Protein AF-A0A1Q9MZ50-F1 (afdb_monomer)

Foldseek 3Di:
DDPPPPDPVVLVVLVVVLVVLQVVLVCCCPPVVNLVSSLVSLVVSLVSLLVSLLVLLLVQLVVCLVVLHLFGDPVSVVVSVVSLVSSLVSVVSNLVSQCSPPVSCVWQQPDWDQDPNDTDGQLNVLLVVLSVVLSVCLSVVLRVLSNVVSVVLVVVVVVLPQPLVSVVVSVVSSVVSSVVSVVSSVVSVVSSLVSNCVSTVCVVVVVVSCVVVVVVVCVVVVVVVVVVVVVVVCVVDDPPAFDWFFWDQDPPPRDIAGQSFQARQEQLHGDHHGGTDGDFDAAPPPRDTDHPPGQADRHPSHGRDNPDDDPPDPPPDD

Radius of gyration: 28.98 Å; Cα contacts (8 Å, |Δi|>4): 359; chains: 1; bounding box: 66×74×83 Å

Secondary structure (DSSP, 8-state):
---TT--HHHHHHHHHHHHHHHHHHHHHHHTT--HHHHHHHHHHHHHHHHHHHHHHHHHHHHHHHHTT-SS--HHHHHHHHHHHHHHHHHHHHHHHHHHTSHHHHHHHSS-EEEETTEEEEHHHHHHHHHHHHHHHHHHHHHHHHHHHHHHHHHHHHHTT--HHHHHHHHHHHHHHHHHHHHHHHHHHHHHHHHHHHHHS-GGGGHHHHHHHHHHHHHHHHHHHHHHHHHHHHHTT---TT-----EEEPTTT--EEETTSSB-TTT--B----------EEPTTT--EE-TT-SB-TTT--B---------------

pLDDT: mean 79.06, std 16.18, range [32.72, 95.94]

Solvent-accessible surface area (backbone atoms only — not comparable to full-atom values): 17510 Å² total; per-residue (Å²): 133,87,76,86,68,84,41,72,62,58,60,50,51,52,50,53,52,33,55,48,27,49,51,53,15,51,46,28,39,74,74,66,67,35,48,69,61,14,35,53,29,27,53,51,25,30,54,50,37,52,51,47,42,50,51,53,48,42,51,42,51,52,58,21,55,75,68,68,37,59,57,74,55,69,67,51,55,52,52,50,51,52,42,52,50,51,36,51,51,31,51,52,50,34,56,58,46,35,57,75,36,70,73,42,33,69,51,50,50,71,51,62,46,76,54,96,88,42,79,41,44,47,36,57,57,54,49,49,51,54,48,55,54,50,54,50,52,50,54,50,51,54,52,50,53,52,27,53,53,28,44,54,51,54,54,47,58,74,69,69,55,51,64,44,59,54,52,52,54,46,54,52,51,50,50,52,51,46,54,51,51,54,51,52,54,51,51,49,54,51,49,53,53,51,48,50,47,70,56,22,72,44,70,86,45,43,79,66,54,44,68,67,48,47,63,56,52,49,54,52,50,51,51,52,52,54,51,54,54,53,50,65,61,53,69,77,66,73,81,76,80,66,58,51,32,24,31,19,67,34,91,87,78,64,48,78,28,45,33,65,17,55,13,24,24,82,78,36,48,76,47,84,46,52,58,69,48,63,66,62,43,64,32,92,88,77,67,47,75,33,43,76,88,34,49,16,28,24,81,79,37,48,74,39,79,88,84,70,82,78,81,83,78,80,86,81,78,135

Mean predicted aligned error: 13.1 Å

Structure (mmCIF, N/CA/C/O backbone):
data_AF-A0A1Q9MZ50-F1
#
_entry.id   AF-A0A1Q9MZ50-F1
#
loop_
_atom_site.group_PDB
_atom_site.id
_atom_site.type_symbol
_atom_site.label_atom_id
_atom_site.label_alt_id
_atom_site.label_comp_id
_atom_site.label_asym_id
_atom_site.label_entity_id
_atom_site.label_seq_id
_atom_site.pdbx_PDB_ins_code
_atom_site.Cartn_x
_atom_site.Cartn_y
_atom_site.Cartn_z
_atom_site.occupancy
_atom_site.B_iso_or_equiv
_atom_site.auth_seq_id
_atom_site.auth_comp_id
_atom_site.auth_asym_id
_atom_site.auth_atom_id
_atom_site.pdbx_PDB_model_num
ATOM 1 N N . MET A 1 1 ? -13.191 16.291 13.246 1.00 37.12 1 MET A N 1
ATOM 2 C CA . MET A 1 1 ? -12.458 16.182 11.963 1.00 37.12 1 MET A CA 1
ATOM 3 C C . MET A 1 1 ? -13.108 15.095 11.123 1.00 37.12 1 MET A C 1
ATOM 5 O O . MET A 1 1 ? -13.102 13.940 11.524 1.00 37.12 1 MET A O 1
ATOM 9 N N . GLY A 1 2 ? -13.765 15.475 10.026 1.00 40.56 2 GLY A N 1
ATOM 10 C CA . GLY A 1 2 ? -14.565 14.569 9.203 1.00 40.56 2 GLY A CA 1
ATOM 11 C C . GLY A 1 2 ? -13.715 13.707 8.273 1.00 40.56 2 GLY A C 1
ATOM 12 O O . GLY A 1 2 ? -13.526 14.062 7.118 1.00 40.56 2 GLY A O 1
ATOM 13 N N . TYR A 1 3 ? -13.267 12.543 8.743 1.00 49.22 3 TYR A N 1
ATOM 14 C CA . TYR A 1 3 ? -12.714 11.491 7.873 1.00 49.22 3 TYR A CA 1
ATOM 15 C C . TYR A 1 3 ? -13.809 10.695 7.121 1.00 49.22 3 TYR A C 1
ATOM 17 O O . TYR A 1 3 ? -13.513 9.771 6.370 1.00 49.22 3 TYR A O 1
ATOM 25 N N . GLY A 1 4 ? -15.088 11.063 7.285 1.00 44.00 4 GLY A N 1
ATOM 26 C CA . GLY A 1 4 ? -16.251 10.273 6.857 1.00 44.00 4 GLY A CA 1
ATOM 27 C C . GLY A 1 4 ? -16.627 10.322 5.371 1.00 44.00 4 GLY A C 1
ATOM 28 O O . GLY A 1 4 ? -17.566 9.640 4.974 1.00 44.00 4 GLY A O 1
ATOM 29 N N . LYS A 1 5 ? -15.932 11.101 4.536 1.00 51.41 5 LYS A N 1
ATOM 30 C CA . LYS A 1 5 ? -16.184 11.155 3.085 1.00 51.41 5 LYS A CA 1
ATOM 31 C C . LYS A 1 5 ? -14.890 11.152 2.277 1.00 51.41 5 LYS A C 1
ATOM 33 O O . LYS A 1 5 ? -14.777 11.876 1.291 1.00 51.41 5 LYS A O 1
ATOM 38 N N . PHE A 1 6 ? -13.919 10.310 2.639 1.00 54.56 6 PHE A N 1
ATOM 39 C CA . PHE A 1 6 ? -12.997 9.832 1.605 1.00 54.56 6 PHE A CA 1
ATOM 40 C C . PHE A 1 6 ? -13.811 8.910 0.691 1.00 54.56 6 PHE A C 1
ATOM 42 O O . PHE A 1 6 ? -13.962 7.714 0.925 1.00 54.56 6 PHE A O 1
ATOM 49 N N . SER A 1 7 ? -14.524 9.564 -0.222 1.00 64.50 7 SER A N 1
ATOM 50 C CA . SER A 1 7 ? -15.633 9.016 -0.978 1.00 64.50 7 SER A CA 1
ATOM 51 C C . SER A 1 7 ? -15.103 7.980 -1.955 1.00 64.50 7 SER A C 1
ATOM 53 O O . SER A 1 7 ? -14.019 8.133 -2.515 1.00 64.50 7 SER A O 1
ATOM 55 N N . PHE A 1 8 ? -15.903 6.950 -2.204 1.00 74.69 8 PHE A N 1
ATOM 56 C CA . PHE A 1 8 ? -15.770 6.057 -3.351 1.00 74.69 8 PHE A CA 1
ATOM 57 C C . PHE A 1 8 ? -15.384 6.812 -4.645 1.00 74.69 8 PHE A C 1
ATOM 59 O O . PHE A 1 8 ? -14.606 6.301 -5.444 1.00 74.69 8 PHE A O 1
ATOM 66 N N . SER A 1 9 ? -15.816 8.072 -4.791 1.00 78.81 9 SER A N 1
ATOM 67 C CA . SER A 1 9 ? -15.412 8.970 -5.879 1.00 78.81 9 SER A CA 1
ATOM 68 C C . SER A 1 9 ? -13.902 9.204 -5.998 1.00 78.81 9 SER A C 1
ATOM 70 O O . SER A 1 9 ? -13.416 9.299 -7.115 1.00 78.81 9 SER A O 1
ATOM 72 N N . ALA A 1 10 ? -13.144 9.275 -4.899 1.00 77.69 10 ALA A N 1
ATOM 73 C CA . ALA A 1 10 ? -11.691 9.442 -4.951 1.00 77.69 10 ALA A CA 1
ATOM 74 C C . ALA A 1 10 ? -11.010 8.195 -5.536 1.00 77.69 10 ALA A C 1
ATOM 76 O O . ALA A 1 10 ? -10.160 8.324 -6.410 1.00 77.69 10 ALA A O 1
ATOM 77 N N . LEU A 1 11 ? -11.440 6.995 -5.124 1.00 81.12 11 LEU A N 1
ATOM 78 C CA . LEU A 1 11 ? -10.948 5.733 -5.694 1.00 81.12 11 LEU A CA 1
ATOM 79 C C . LEU A 1 11 ? -11.285 5.624 -7.185 1.00 81.12 11 LEU A C 1
ATOM 81 O O . LEU A 1 11 ? -10.419 5.273 -7.983 1.00 81.12 11 LEU A O 1
ATOM 85 N N . VAL A 1 12 ? -12.521 5.963 -7.564 1.00 83.38 12 VAL A N 1
ATOM 86 C CA . VAL A 1 12 ? -12.962 5.962 -8.967 1.00 83.38 12 VAL A CA 1
ATOM 87 C C . VAL A 1 12 ? -12.165 6.970 -9.795 1.00 83.38 12 VAL A C 1
ATOM 89 O O . VAL A 1 12 ? -11.689 6.625 -10.871 1.00 83.38 12 VAL A O 1
ATOM 92 N N . LEU A 1 13 ? -11.949 8.185 -9.285 1.00 83.69 13 LEU A N 1
ATOM 93 C CA . LEU A 1 13 ? -11.169 9.211 -9.976 1.00 83.69 13 LEU A CA 1
ATOM 94 C C . LEU A 1 13 ? -9.721 8.760 -10.203 1.00 83.69 13 LEU A C 1
ATOM 96 O O . LEU A 1 13 ? -9.187 8.945 -11.292 1.00 83.69 13 LEU A O 1
ATOM 100 N N . THR A 1 14 ? -9.091 8.135 -9.205 1.00 80.69 14 THR A N 1
ATOM 101 C CA . THR A 1 14 ? -7.729 7.607 -9.355 1.00 80.69 14 THR A CA 1
ATOM 102 C C . THR A 1 14 ? -7.671 6.429 -10.331 1.00 80.69 14 THR A C 1
ATOM 104 O O . THR A 1 14 ? -6.716 6.334 -11.096 1.00 80.69 14 THR A O 1
ATOM 107 N N . LEU A 1 15 ? -8.690 5.562 -10.364 1.00 84.88 15 LEU A N 1
ATOM 108 C CA . LEU A 1 15 ? -8.797 4.505 -11.377 1.00 84.88 15 LEU A CA 1
ATOM 109 C C . LEU A 1 15 ? -8.910 5.089 -12.789 1.00 84.88 15 LEU A C 1
ATOM 111 O O . LEU A 1 15 ? -8.171 4.670 -13.674 1.00 84.88 15 LEU A O 1
ATOM 115 N N . ILE A 1 16 ? -9.781 6.082 -12.993 1.00 87.75 16 ILE A N 1
ATOM 116 C CA . ILE A 1 16 ? -9.940 6.766 -14.286 1.00 87.75 16 ILE A CA 1
ATOM 117 C C . ILE A 1 16 ? -8.620 7.412 -14.714 1.00 87.75 16 ILE A C 1
ATOM 119 O O . ILE A 1 16 ? -8.191 7.228 -15.850 1.00 87.75 16 ILE A O 1
ATOM 123 N N . ALA A 1 17 ? -7.946 8.118 -13.801 1.00 83.56 17 ALA A N 1
ATOM 124 C CA . ALA A 1 17 ? -6.644 8.717 -14.076 1.00 83.56 17 ALA A CA 1
ATOM 125 C C . ALA A 1 17 ? -5.609 7.660 -14.495 1.00 83.56 17 ALA A C 1
ATOM 127 O O . ALA A 1 17 ? -4.860 7.878 -15.442 1.00 83.56 17 ALA A O 1
ATOM 128 N N . ASN A 1 18 ? -5.603 6.496 -13.839 1.00 86.00 18 ASN A N 1
ATOM 129 C CA . ASN A 1 18 ? -4.701 5.397 -14.169 1.00 86.00 18 ASN A CA 1
ATOM 130 C C . ASN A 1 18 ? -4.940 4.844 -15.584 1.00 86.00 18 ASN A C 1
ATOM 132 O O . ASN A 1 18 ? -4.006 4.764 -16.381 1.00 86.00 18 ASN A O 1
ATOM 136 N N . PHE A 1 19 ? -6.194 4.542 -15.931 1.00 89.81 19 PHE A N 1
ATOM 137 C CA . PHE A 1 19 ? -6.541 4.128 -17.295 1.00 89.81 19 PHE A CA 1
ATOM 138 C C . PHE A 1 19 ? -6.200 5.212 -18.326 1.00 89.81 19 PHE A C 1
ATOM 140 O O . PHE A 1 19 ? -5.740 4.886 -19.418 1.00 89.81 19 PHE A O 1
ATOM 147 N N . GLY A 1 20 ? -6.344 6.489 -17.958 1.00 89.50 20 GLY A N 1
ATOM 148 C CA . GLY A 1 20 ? -5.893 7.624 -18.759 1.00 89.50 20 GLY A CA 1
ATOM 149 C C . GLY A 1 20 ? -4.389 7.590 -19.047 1.00 89.50 20 GLY A C 1
ATOM 150 O O . GLY A 1 20 ? -3.998 7.702 -20.204 1.00 89.50 20 GLY A O 1
ATOM 151 N N . PHE A 1 21 ? -3.542 7.366 -18.036 1.00 90.62 21 PHE A N 1
ATOM 152 C CA . PHE A 1 21 ? -2.087 7.257 -18.227 1.00 90.62 21 PHE A CA 1
ATOM 153 C C . PHE A 1 21 ? -1.685 6.069 -19.106 1.00 90.62 21 PHE A C 1
ATOM 155 O O . PHE A 1 21 ? -0.803 6.211 -19.952 1.00 90.62 21 PHE A O 1
ATOM 162 N N . ILE A 1 22 ? -2.345 4.918 -18.947 1.00 91.56 22 ILE A N 1
ATOM 163 C CA . ILE A 1 22 ? -2.113 3.747 -19.805 1.00 91.56 22 ILE A CA 1
ATOM 164 C C . ILE A 1 22 ? -2.507 4.068 -21.253 1.00 91.56 22 ILE A C 1
ATOM 166 O O . ILE A 1 22 ? -1.732 3.807 -22.168 1.00 91.56 22 ILE A O 1
ATOM 170 N N . GLY A 1 23 ? -3.669 4.695 -21.465 1.00 92.38 23 GLY A N 1
ATOM 171 C CA . GLY A 1 23 ? -4.113 5.129 -22.792 1.00 92.38 23 GLY A CA 1
ATOM 172 C C . GLY A 1 23 ? -3.144 6.120 -23.441 1.00 92.38 23 GLY A C 1
ATOM 173 O O . GLY A 1 23 ? -2.748 5.925 -24.585 1.00 92.38 23 GLY A O 1
ATOM 174 N N . ILE A 1 24 ? -2.692 7.134 -22.696 1.00 92.75 24 ILE A N 1
ATOM 175 C CA . ILE A 1 24 ? -1.686 8.106 -23.154 1.00 92.75 24 ILE A CA 1
ATOM 176 C C . ILE A 1 24 ? -0.383 7.400 -23.551 1.00 92.75 24 ILE A C 1
ATOM 178 O O . ILE 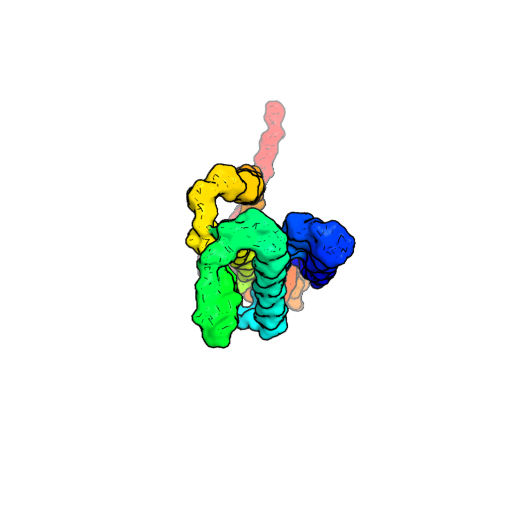A 1 24 ? 0.189 7.718 -24.593 1.00 92.75 24 ILE A O 1
ATOM 182 N N . SER A 1 25 ? 0.071 6.425 -22.758 1.00 94.44 25 SER A N 1
ATOM 183 C CA . SER A 1 25 ? 1.270 5.644 -23.075 1.00 94.44 25 SER A CA 1
ATOM 184 C C . SER A 1 25 ? 1.134 4.885 -24.397 1.00 94.44 25 SER A C 1
ATOM 186 O O . SER A 1 25 ? 2.004 4.998 -25.262 1.00 94.44 25 SER A O 1
ATOM 188 N N . LEU A 1 26 ? 0.021 4.169 -24.590 1.00 94.50 26 LEU A N 1
ATOM 189 C CA . LEU A 1 26 ? -0.242 3.430 -25.826 1.00 94.50 26 LEU A CA 1
ATOM 190 C C . LEU A 1 26 ? -0.302 4.371 -27.036 1.00 94.50 26 LEU A C 1
ATOM 192 O O . LEU A 1 26 ? 0.264 4.058 -28.082 1.00 94.50 26 LEU A O 1
ATOM 196 N N . THR A 1 27 ? -0.912 5.549 -26.886 1.00 94.69 27 THR A N 1
ATOM 197 C CA . THR A 1 27 ? -0.944 6.569 -27.941 1.00 94.69 27 THR A CA 1
ATOM 198 C C . THR A 1 27 ? 0.463 7.060 -28.292 1.00 94.69 27 THR A C 1
ATOM 200 O O . THR A 1 27 ? 0.811 7.090 -29.472 1.00 94.69 27 THR A O 1
ATOM 203 N N . PHE A 1 28 ? 1.310 7.389 -27.307 1.00 94.69 28 PHE A N 1
ATOM 204 C CA . PHE A 1 28 ? 2.705 7.782 -27.566 1.00 94.69 28 PHE A CA 1
ATOM 205 C C . PHE A 1 28 ? 3.507 6.696 -28.279 1.00 94.69 28 PHE A C 1
ATOM 207 O O . PHE A 1 28 ? 4.279 7.004 -29.188 1.00 94.69 28 PHE A O 1
ATOM 214 N N . PHE A 1 29 ? 3.296 5.437 -27.902 1.00 95.06 29 PHE A N 1
ATOM 215 C CA . PHE A 1 29 ? 4.013 4.316 -28.489 1.00 95.06 29 PHE A CA 1
ATOM 216 C C . PHE A 1 29 ? 3.582 4.043 -29.936 1.00 95.06 29 PHE A C 1
ATOM 218 O O . PHE A 1 29 ? 4.420 4.036 -30.832 1.00 95.06 29 PHE A O 1
ATOM 225 N N . PHE A 1 30 ? 2.281 3.863 -30.185 1.00 95.81 30 PHE A N 1
ATOM 226 C CA . PHE A 1 30 ? 1.785 3.440 -31.499 1.00 95.81 30 PHE A CA 1
ATOM 227 C C . PHE A 1 30 ? 1.588 4.587 -32.492 1.00 95.81 30 PHE A C 1
ATOM 229 O O . PHE A 1 30 ? 1.752 4.378 -33.690 1.00 95.81 30 PHE A O 1
ATOM 236 N N . THR A 1 31 ? 1.221 5.783 -32.022 1.00 95.94 31 THR A N 1
ATOM 237 C CA . THR A 1 31 ? 0.900 6.912 -32.917 1.00 95.94 31 THR A CA 1
ATOM 238 C C . THR A 1 31 ? 2.121 7.776 -33.192 1.00 95.94 31 THR A C 1
ATOM 240 O O . THR A 1 31 ? 2.358 8.164 -34.331 1.00 95.94 31 THR A O 1
ATOM 243 N N . TYR A 1 32 ? 2.898 8.083 -32.152 1.00 94.75 32 TYR A N 1
ATOM 244 C CA . TYR A 1 32 ? 4.009 9.032 -32.251 1.00 94.75 32 TYR A CA 1
ATOM 245 C C . TYR A 1 32 ? 5.382 8.358 -32.345 1.00 94.75 32 TYR A C 1
ATOM 247 O O . TYR A 1 32 ? 6.359 9.042 -32.630 1.00 94.75 32 TYR A O 1
ATOM 255 N N . ALA A 1 33 ? 5.464 7.038 -32.128 1.00 95.31 33 ALA A N 1
ATOM 256 C CA . ALA A 1 33 ? 6.718 6.283 -32.083 1.00 95.31 33 ALA A CA 1
ATOM 257 C C . ALA A 1 33 ? 7.748 6.890 -31.107 1.00 95.31 33 ALA A C 1
ATOM 259 O O . ALA A 1 33 ? 8.945 6.911 -31.385 1.00 95.31 33 ALA A O 1
ATOM 260 N N . TRP A 1 34 ? 7.273 7.406 -29.966 1.00 95.94 34 TRP A N 1
ATOM 261 C CA . TRP A 1 34 ? 8.096 8.018 -28.914 1.00 95.94 34 TRP A CA 1
ATOM 262 C C . TRP A 1 34 ? 8.135 7.109 -27.679 1.00 95.94 34 TRP A C 1
ATOM 264 O O . TRP A 1 34 ? 7.377 7.321 -26.720 1.00 95.94 34 TRP A O 1
ATOM 274 N N . PRO A 1 35 ? 8.977 6.062 -27.684 1.00 94.50 35 PRO A N 1
ATOM 275 C CA . PRO A 1 35 ? 8.980 5.059 -26.627 1.00 94.50 35 PRO A CA 1
ATOM 276 C C . PRO A 1 35 ? 9.411 5.625 -25.267 1.00 94.50 35 PRO A C 1
ATOM 278 O O . PRO A 1 35 ? 8.926 5.163 -24.235 1.00 94.50 35 PRO A O 1
ATOM 281 N N . GLU A 1 36 ? 10.240 6.671 -25.230 1.00 91.88 36 GLU A N 1
ATOM 282 C CA . GLU A 1 36 ? 10.656 7.339 -23.994 1.00 91.88 36 GLU A CA 1
ATOM 283 C C . GLU A 1 36 ? 9.470 8.010 -23.287 1.00 91.88 36 GLU A C 1
ATOM 285 O O . GLU A 1 36 ? 9.295 7.861 -22.075 1.00 91.88 36 GLU A O 1
ATOM 290 N N . ALA A 1 37 ? 8.623 8.714 -24.046 1.00 91.88 37 ALA A N 1
ATOM 291 C CA . ALA A 1 37 ? 7.422 9.360 -23.520 1.00 91.88 37 ALA A CA 1
ATOM 292 C C . ALA A 1 37 ? 6.386 8.322 -23.065 1.00 91.88 37 ALA A C 1
ATOM 294 O O . ALA A 1 37 ? 5.787 8.461 -21.994 1.00 91.88 37 ALA A O 1
ATOM 295 N N . ALA A 1 38 ? 6.219 7.248 -23.842 1.00 94.44 38 ALA A N 1
ATOM 296 C CA . ALA A 1 38 ? 5.331 6.147 -23.495 1.00 94.44 38 ALA A CA 1
ATOM 297 C C . ALA A 1 38 ? 5.761 5.446 -22.194 1.00 94.44 38 ALA A C 1
ATOM 299 O O . ALA A 1 38 ? 4.923 5.185 -21.325 1.00 94.44 38 ALA A O 1
ATOM 300 N N . MET A 1 39 ? 7.064 5.201 -22.021 1.00 92.75 39 MET A N 1
ATOM 301 C CA . MET A 1 39 ? 7.627 4.629 -20.798 1.00 92.75 39 MET A CA 1
ATOM 302 C C . MET A 1 39 ? 7.421 5.560 -19.595 1.00 92.75 39 MET A C 1
ATOM 304 O O . MET A 1 39 ? 6.995 5.101 -18.536 1.00 92.75 39 MET A O 1
ATOM 308 N N . LEU A 1 40 ? 7.653 6.869 -19.749 1.00 90.12 40 LEU A N 1
ATOM 309 C CA . LEU A 1 40 ? 7.438 7.849 -18.678 1.00 90.12 40 LEU A CA 1
ATOM 310 C C . LEU A 1 40 ? 5.966 7.907 -18.231 1.00 90.12 40 LEU A C 1
ATOM 312 O O . LEU A 1 40 ? 5.686 7.956 -17.031 1.00 90.12 40 LEU A O 1
ATOM 316 N N . ALA A 1 41 ? 5.020 7.821 -19.172 1.00 91.94 41 ALA A N 1
ATOM 317 C CA . ALA A 1 41 ? 3.594 7.724 -18.863 1.00 91.94 41 ALA A CA 1
ATOM 318 C C . ALA A 1 41 ? 3.245 6.439 -18.083 1.00 91.94 41 ALA A C 1
ATOM 320 O O . ALA A 1 41 ? 2.463 6.502 -17.129 1.00 91.94 41 ALA A O 1
ATOM 321 N N . LEU A 1 42 ? 3.861 5.293 -18.408 1.00 93.06 42 LEU A N 1
ATOM 322 C CA . LEU A 1 42 ? 3.676 4.056 -17.633 1.00 93.06 42 LEU A CA 1
ATOM 323 C C . LEU A 1 42 ? 4.293 4.124 -16.240 1.00 93.06 42 LEU A C 1
ATOM 325 O O . LEU A 1 42 ? 3.697 3.607 -15.300 1.00 93.06 42 LEU A O 1
ATOM 329 N N . VAL A 1 43 ? 5.443 4.779 -16.072 1.00 90.88 43 VAL A N 1
ATOM 330 C CA . VAL A 1 43 ? 6.013 5.027 -14.737 1.00 90.88 43 VAL A CA 1
ATOM 331 C C . VAL A 1 43 ? 5.046 5.874 -13.900 1.00 90.88 43 VAL A C 1
ATOM 333 O O . VAL A 1 43 ? 4.805 5.565 -12.732 1.00 90.88 43 VAL A O 1
ATOM 336 N N . GLY A 1 44 ? 4.423 6.891 -14.505 1.00 88.56 44 GLY A N 1
ATOM 337 C CA . GLY A 1 44 ? 3.351 7.669 -13.877 1.00 88.56 44 GLY A CA 1
ATOM 338 C C . GLY A 1 44 ? 2.148 6.809 -13.471 1.00 88.56 44 GLY A C 1
ATOM 339 O O . GLY A 1 44 ? 1.708 6.872 -12.321 1.00 88.56 44 GLY A O 1
ATOM 340 N N . SER A 1 45 ? 1.662 5.954 -14.378 1.00 92.88 45 SER A N 1
ATOM 341 C CA . SER A 1 45 ? 0.597 4.975 -14.103 1.00 92.88 45 SER A CA 1
ATOM 342 C C . SER A 1 45 ? 0.969 4.031 -12.954 1.00 92.88 45 SER A C 1
ATOM 344 O O . SER A 1 45 ? 0.185 3.864 -12.017 1.00 92.88 45 SER A O 1
ATOM 346 N N . PHE A 1 46 ? 2.180 3.472 -12.958 1.00 93.19 46 PHE A N 1
ATOM 347 C CA . PHE A 1 46 ? 2.688 2.601 -11.900 1.00 93.19 46 PHE A CA 1
ATOM 348 C C . PHE A 1 46 ? 2.628 3.295 -10.532 1.00 93.19 46 PHE A C 1
ATOM 350 O O . PHE A 1 46 ? 2.014 2.771 -9.600 1.00 93.19 46 PHE A O 1
ATOM 357 N N . LEU A 1 47 ? 3.182 4.507 -10.417 1.00 89.25 47 LEU A N 1
ATOM 358 C CA . LEU A 1 47 ? 3.181 5.272 -9.166 1.00 89.25 47 LEU A CA 1
ATOM 359 C C . LEU A 1 47 ? 1.761 5.628 -8.703 1.00 89.25 47 LEU A C 1
ATOM 361 O O . LEU A 1 47 ? 1.442 5.480 -7.519 1.00 89.25 47 LEU A O 1
ATOM 365 N N . ALA A 1 48 ? 0.890 6.044 -9.626 1.00 88.00 48 ALA A N 1
ATOM 366 C CA . ALA A 1 48 ? -0.512 6.333 -9.331 1.00 88.00 48 ALA A CA 1
ATOM 367 C C . ALA A 1 48 ? -1.255 5.087 -8.820 1.00 88.00 48 ALA A C 1
ATOM 369 O O . ALA A 1 48 ? -2.048 5.174 -7.881 1.00 88.00 48 ALA A O 1
ATOM 370 N N . THR A 1 49 ? -0.959 3.916 -9.385 1.00 91.69 49 THR A N 1
ATOM 371 C CA . THR A 1 49 ? -1.557 2.639 -8.975 1.00 91.69 49 THR A CA 1
ATOM 372 C C . THR A 1 49 ? -1.076 2.201 -7.591 1.00 91.69 49 THR A C 1
ATOM 374 O O . THR A 1 49 ? -1.876 1.748 -6.772 1.00 91.69 49 THR A O 1
ATOM 377 N N . VAL A 1 50 ? 0.213 2.376 -7.282 1.00 91.12 50 VAL A N 1
ATOM 378 C CA . VAL A 1 50 ? 0.744 2.114 -5.933 1.00 91.12 50 VAL A CA 1
ATOM 379 C C . VAL A 1 50 ? 0.077 3.034 -4.909 1.00 91.12 50 VAL A C 1
ATOM 381 O O . VAL A 1 50 ? -0.351 2.583 -3.845 1.00 91.12 50 VAL A O 1
ATOM 384 N N . PHE A 1 51 ? -0.082 4.318 -5.235 1.00 88.12 51 PHE A N 1
ATOM 385 C CA . PHE A 1 51 ? -0.794 5.257 -4.373 1.00 88.12 51 PHE A CA 1
ATOM 386 C C . PHE A 1 51 ? -2.264 4.857 -4.173 1.00 88.12 51 PHE A C 1
ATOM 388 O O . PHE A 1 51 ? -2.763 4.857 -3.044 1.00 88.12 51 PHE A O 1
ATOM 395 N N . LEU A 1 52 ? -2.940 4.435 -5.244 1.00 90.88 52 LEU A N 1
ATOM 396 C CA . LEU A 1 52 ? -4.300 3.905 -5.192 1.00 90.88 52 LEU A CA 1
ATOM 397 C C . LEU A 1 52 ? -4.408 2.684 -4.271 1.00 90.88 52 LEU A C 1
ATOM 399 O O . LEU A 1 52 ? -5.345 2.598 -3.478 1.00 90.88 52 LEU A O 1
ATOM 403 N N . TRP A 1 53 ? -3.440 1.770 -4.325 1.00 93.81 53 TRP A N 1
ATOM 404 C CA . TRP A 1 53 ? -3.387 0.603 -3.445 1.00 93.81 53 TRP A CA 1
ATOM 405 C C . TRP A 1 53 ? -3.286 0.997 -1.962 1.00 93.81 53 TRP A C 1
ATOM 407 O O . TRP A 1 53 ? -4.000 0.440 -1.121 1.00 93.81 53 TRP A O 1
ATOM 417 N N . ILE A 1 54 ? -2.469 2.007 -1.633 1.00 91.38 54 ILE A N 1
ATOM 418 C CA . ILE A 1 54 ? -2.360 2.550 -0.266 1.00 91.38 54 ILE A CA 1
ATOM 419 C C . ILE A 1 54 ? -3.705 3.138 0.186 1.00 91.38 54 ILE A C 1
ATOM 421 O O . ILE A 1 54 ? -4.168 2.855 1.296 1.00 91.38 54 ILE A O 1
ATOM 425 N N . LEU A 1 55 ? -4.360 3.933 -0.666 1.00 89.62 55 LEU A N 1
ATOM 426 C CA . LEU A 1 55 ? -5.660 4.537 -0.358 1.00 89.62 55 LEU A CA 1
ATOM 427 C C . LEU A 1 55 ? -6.761 3.487 -0.163 1.00 89.62 55 LEU A C 1
ATOM 429 O O . LEU A 1 55 ? -7.509 3.560 0.814 1.00 89.62 55 LEU A O 1
ATOM 433 N N . ALA A 1 56 ? -6.842 2.499 -1.055 1.00 91.12 56 ALA A N 1
ATOM 434 C CA . ALA A 1 56 ? -7.813 1.412 -0.976 1.00 91.12 56 ALA A CA 1
ATOM 435 C C . ALA A 1 56 ? -7.624 0.585 0.304 1.00 91.12 56 ALA A C 1
ATOM 437 O O . ALA A 1 56 ? -8.592 0.308 1.019 1.00 91.12 56 ALA A O 1
ATOM 438 N N . THR A 1 57 ? -6.372 0.288 0.662 1.00 91.94 57 THR A N 1
ATOM 439 C CA . THR A 1 57 ? -6.031 -0.416 1.903 1.00 91.94 57 THR A CA 1
ATOM 440 C C . THR A 1 57 ? -6.433 0.388 3.137 1.00 91.94 57 THR A C 1
ATOM 442 O O . THR A 1 57 ? -7.108 -0.147 4.017 1.00 91.94 57 THR A O 1
ATOM 445 N N . ASN A 1 58 ? -6.112 1.684 3.185 1.00 90.56 58 ASN A N 1
ATOM 446 C CA . ASN A 1 58 ? -6.519 2.567 4.282 1.00 90.56 58 ASN A CA 1
ATOM 447 C C . ASN A 1 58 ? -8.043 2.627 4.436 1.00 90.56 58 ASN A C 1
ATOM 449 O O . ASN A 1 58 ? -8.564 2.494 5.544 1.00 90.56 58 ASN A O 1
ATOM 453 N N . HIS A 1 59 ? -8.771 2.763 3.328 1.00 90.38 59 HIS A N 1
ATOM 454 C CA . HIS A 1 59 ? -10.230 2.740 3.344 1.00 90.38 59 HIS A CA 1
ATOM 455 C C . HIS A 1 59 ? -10.774 1.396 3.869 1.00 90.38 59 HIS A C 1
ATOM 457 O O . HIS A 1 59 ? -11.688 1.373 4.699 1.00 90.38 59 HIS A O 1
ATOM 463 N N . GLY A 1 60 ? -10.175 0.272 3.461 1.00 90.25 60 GLY A N 1
ATOM 464 C CA . GLY A 1 60 ? -10.508 -1.061 3.968 1.00 90.25 60 GLY A CA 1
ATOM 465 C C . GLY A 1 60 ? -10.283 -1.209 5.478 1.00 90.25 60 GLY A C 1
ATOM 466 O O . GLY A 1 60 ? -11.149 -1.747 6.176 1.00 90.25 60 GLY A O 1
ATOM 467 N N . VAL A 1 61 ? -9.166 -0.688 5.999 1.00 91.56 61 VAL A N 1
ATOM 468 C CA . VAL A 1 61 ? -8.835 -0.658 7.438 1.00 91.56 61 VAL A CA 1
ATOM 469 C C . VAL A 1 61 ? -9.889 0.131 8.214 1.00 91.56 61 VAL A C 1
ATOM 471 O O . VAL A 1 61 ? -10.502 -0.407 9.141 1.00 91.56 61 VAL A O 1
ATOM 474 N N . ILE A 1 62 ? -10.150 1.376 7.798 1.00 89.62 62 ILE A N 1
ATOM 475 C CA . ILE A 1 62 ? -11.116 2.279 8.438 1.00 89.62 62 ILE A CA 1
ATOM 476 C C . ILE A 1 62 ? -12.489 1.613 8.492 1.00 89.62 62 ILE A C 1
ATOM 478 O O . ILE A 1 62 ? -13.090 1.525 9.564 1.00 89.62 62 ILE A O 1
ATOM 482 N N . GLN A 1 63 ? -12.980 1.096 7.362 1.00 89.50 63 GLN A N 1
ATOM 483 C CA . GLN A 1 63 ? -14.316 0.508 7.296 1.00 89.50 63 GLN A CA 1
ATOM 484 C C . GLN A 1 63 ? -14.431 -0.792 8.109 1.00 89.50 63 GLN A C 1
ATOM 486 O O . GLN A 1 63 ? -15.517 -1.133 8.581 1.00 89.50 63 GLN A O 1
ATOM 491 N N . THR A 1 64 ? -13.341 -1.547 8.257 1.00 89.69 64 THR A N 1
ATOM 492 C CA . THR A 1 64 ? -13.326 -2.782 9.054 1.00 89.69 64 THR A CA 1
ATOM 493 C C . THR A 1 64 ? -13.398 -2.463 10.545 1.00 89.69 64 THR A C 1
ATOM 495 O O . THR A 1 64 ? -14.264 -3.001 11.235 1.00 89.69 64 THR A O 1
ATOM 498 N N . LEU A 1 65 ? -12.572 -1.523 11.015 1.00 89.62 65 LEU A N 1
ATOM 499 C CA . LEU A 1 65 ? -12.510 -1.134 12.426 1.00 89.62 65 LEU A CA 1
ATOM 500 C C . LEU A 1 65 ? -13.749 -0.348 12.881 1.00 89.62 65 LEU A C 1
ATOM 502 O O . LEU A 1 65 ? -14.254 -0.591 13.974 1.00 89.62 65 LEU A O 1
ATOM 506 N N . HIS A 1 66 ? -14.308 0.528 12.039 1.00 86.81 66 HIS A N 1
ATOM 507 C CA . HIS A 1 66 ? -15.540 1.257 12.370 1.00 86.81 66 HIS A CA 1
ATOM 508 C C . HIS A 1 66 ? -16.752 0.338 12.526 1.00 86.81 66 HIS A C 1
ATOM 510 O O . HIS A 1 66 ? -17.561 0.540 13.430 1.00 86.81 66 HIS A O 1
ATOM 516 N N . LYS A 1 67 ? -16.862 -0.685 11.668 1.00 86.69 67 LYS A N 1
ATOM 517 C CA . LYS A 1 67 ? -17.947 -1.676 11.721 1.00 86.69 67 LYS A CA 1
ATOM 518 C C . LYS A 1 67 ? -17.730 -2.756 12.790 1.00 86.69 67 LYS A C 1
ATOM 520 O O . LYS A 1 67 ? -18.563 -3.647 12.889 1.00 86.69 67 LYS A O 1
ATOM 525 N N . GLY A 1 68 ? -16.619 -2.719 13.536 1.00 86.56 68 GLY A N 1
ATOM 526 C CA . GLY A 1 68 ? -16.301 -3.724 14.556 1.00 86.56 68 GLY A CA 1
ATOM 527 C C . GLY A 1 68 ? -16.183 -5.146 13.998 1.00 86.56 68 GLY A C 1
ATOM 528 O O . GLY A 1 68 ? -16.551 -6.100 14.674 1.00 86.56 68 GLY A O 1
ATOM 529 N N . ARG A 1 69 ? -15.739 -5.303 12.743 1.00 88.19 69 ARG A N 1
ATOM 530 C CA . ARG A 1 69 ? -15.605 -6.625 12.113 1.00 88.19 69 ARG A CA 1
ATOM 531 C C . ARG A 1 69 ? -14.255 -7.250 12.454 1.00 88.19 69 ARG A C 1
ATOM 533 O O . ARG A 1 69 ? -13.221 -6.620 12.266 1.00 88.19 69 ARG A O 1
ATOM 540 N N . ASP A 1 70 ? -14.268 -8.527 12.829 1.00 89.06 70 ASP A N 1
ATOM 541 C CA . ASP A 1 70 ? -13.065 -9.290 13.211 1.00 89.06 70 ASP A CA 1
ATOM 542 C C . ASP A 1 70 ? -12.101 -9.544 12.030 1.00 89.06 70 ASP A C 1
ATOM 544 O O . ASP A 1 70 ? -10.920 -9.854 12.219 1.00 89.06 70 ASP A O 1
ATOM 548 N N . LYS A 1 71 ? -12.610 -9.448 10.793 1.00 91.00 71 LYS A N 1
ATOM 549 C CA . LYS A 1 71 ? -11.877 -9.698 9.545 1.00 91.00 71 LYS A CA 1
ATOM 550 C C . LYS A 1 71 ? -12.208 -8.644 8.490 1.00 91.00 71 LYS A C 1
ATOM 552 O O . LYS A 1 71 ? -13.333 -8.144 8.419 1.00 91.00 71 LYS A O 1
ATOM 557 N N . ILE A 1 72 ? -11.230 -8.361 7.629 1.00 90.75 72 ILE A N 1
ATOM 558 C CA . ILE A 1 72 ? -11.410 -7.503 6.454 1.00 90.75 72 ILE A CA 1
ATOM 559 C C . ILE A 1 72 ? -12.420 -8.160 5.502 1.00 90.75 72 ILE A C 1
ATOM 561 O O . ILE A 1 72 ? -12.417 -9.374 5.297 1.00 90.75 72 ILE A O 1
ATOM 565 N N . SER A 1 73 ? -13.308 -7.348 4.927 1.00 91.50 73 SER A N 1
ATOM 566 C CA . SER A 1 73 ? -14.300 -7.802 3.944 1.00 91.50 73 SER A CA 1
ATOM 567 C C . SER A 1 73 ? -13.629 -8.484 2.747 1.00 91.50 73 SER A C 1
ATOM 569 O O . SER A 1 73 ? -12.680 -7.925 2.200 1.00 91.50 73 SER A O 1
ATOM 571 N N . ARG A 1 74 ? -14.178 -9.610 2.258 1.00 91.44 74 ARG A N 1
ATOM 572 C CA . ARG A 1 74 ? -13.684 -10.286 1.037 1.00 91.44 74 ARG A CA 1
ATOM 573 C C . ARG A 1 74 ? -13.596 -9.335 -0.162 1.00 91.44 74 ARG A C 1
ATOM 575 O O . ARG A 1 74 ? -12.626 -9.389 -0.904 1.00 91.44 74 ARG A O 1
ATOM 582 N N . TYR A 1 75 ? -14.561 -8.421 -0.289 1.00 91.25 75 TYR A N 1
ATOM 583 C CA . TYR A 1 75 ? -14.572 -7.384 -1.326 1.00 91.25 75 TYR A CA 1
ATOM 584 C C . TYR A 1 75 ? -13.315 -6.501 -1.311 1.00 91.25 75 TYR A C 1
ATOM 586 O O . TYR A 1 75 ? -12.744 -6.238 -2.361 1.00 91.25 75 TYR A O 1
ATOM 594 N N . HIS A 1 76 ? -12.850 -6.072 -0.132 1.00 90.25 76 HIS A N 1
ATOM 595 C CA . HIS A 1 76 ? -11.657 -5.219 -0.030 1.00 90.25 76 HIS A CA 1
ATOM 596 C C . HIS A 1 76 ? -10.380 -5.980 -0.348 1.00 90.25 76 HIS A C 1
ATOM 598 O O . HIS A 1 76 ? -9.483 -5.421 -0.968 1.00 90.25 76 HIS A O 1
ATOM 604 N N . ILE A 1 77 ? -10.309 -7.253 0.050 1.00 90.56 77 ILE A N 1
ATOM 605 C CA . ILE A 1 77 ? -9.183 -8.122 -0.303 1.00 90.56 77 ILE A CA 1
ATOM 606 C C . ILE A 1 77 ? -9.123 -8.271 -1.825 1.00 90.56 77 ILE A C 1
ATOM 608 O O . ILE A 1 77 ? -8.086 -7.994 -2.412 1.00 90.56 77 ILE A O 1
ATOM 612 N N . LEU A 1 78 ? -10.249 -8.609 -2.461 1.00 90.94 78 LEU A N 1
ATOM 613 C CA . LEU A 1 78 ? -10.342 -8.756 -3.914 1.00 90.94 78 LEU A CA 1
ATOM 614 C C . LEU A 1 78 ? -9.999 -7.453 -4.651 1.00 90.94 78 LEU A C 1
ATOM 616 O O . LEU A 1 78 ? -9.208 -7.481 -5.589 1.00 90.94 78 LEU A O 1
ATOM 620 N N . LEU A 1 79 ? -10.521 -6.309 -4.196 1.00 91.50 79 LEU A N 1
ATOM 621 C CA . LEU A 1 79 ? -10.191 -4.997 -4.758 1.00 91.50 79 LEU A CA 1
ATOM 622 C C . LEU A 1 79 ? -8.685 -4.707 -4.670 1.00 91.50 79 LEU A C 1
ATOM 624 O O . LEU A 1 79 ? -8.074 -4.331 -5.667 1.00 91.50 79 LEU A O 1
ATOM 628 N N . ASN A 1 80 ? -8.071 -4.925 -3.505 1.00 91.75 80 ASN A N 1
ATOM 629 C CA . ASN A 1 80 ? -6.633 -4.731 -3.324 1.00 91.75 80 ASN A CA 1
ATOM 630 C C . ASN A 1 80 ? -5.802 -5.686 -4.191 1.00 91.75 80 ASN A C 1
ATOM 632 O O . ASN A 1 80 ? -4.770 -5.272 -4.714 1.00 91.75 80 ASN A O 1
ATOM 636 N N . THR A 1 81 ? -6.246 -6.932 -4.376 1.00 90.56 81 THR A N 1
ATOM 637 C CA . THR A 1 81 ? -5.596 -7.896 -5.275 1.00 90.56 81 THR A CA 1
ATOM 638 C C . THR A 1 81 ? -5.686 -7.458 -6.736 1.00 90.56 81 THR A C 1
ATOM 640 O O . THR A 1 81 ? -4.687 -7.541 -7.444 1.00 90.56 81 THR A O 1
ATOM 643 N N . ILE A 1 82 ? -6.834 -6.940 -7.186 1.00 91.88 82 ILE A N 1
ATOM 644 C CA . ILE A 1 82 ? -6.992 -6.398 -8.546 1.00 91.88 82 ILE A CA 1
ATOM 645 C C . ILE A 1 82 ? -6.062 -5.200 -8.755 1.00 91.88 82 ILE A C 1
ATOM 647 O O . ILE A 1 82 ? -5.356 -5.140 -9.760 1.00 91.88 82 ILE A O 1
ATOM 651 N N . ILE A 1 83 ? -6.011 -4.272 -7.793 1.00 93.25 83 ILE A N 1
ATOM 652 C CA . ILE A 1 83 ? -5.106 -3.122 -7.876 1.00 93.25 83 ILE A CA 1
ATOM 653 C C . ILE A 1 83 ? -3.650 -3.606 -7.911 1.00 93.25 83 ILE A C 1
ATOM 655 O O . ILE A 1 83 ? -2.894 -3.168 -8.771 1.00 93.25 83 ILE A O 1
ATOM 659 N N . ALA A 1 84 ? -3.259 -4.554 -7.056 1.00 93.12 84 ALA A N 1
ATOM 660 C CA . ALA A 1 84 ? -1.918 -5.134 -7.086 1.00 93.12 84 ALA A CA 1
ATOM 661 C C . ALA A 1 84 ? -1.583 -5.765 -8.448 1.00 93.12 84 ALA A C 1
ATOM 663 O O . ALA A 1 84 ? -0.515 -5.506 -8.997 1.00 93.12 84 ALA A O 1
ATOM 664 N N . LEU A 1 85 ? -2.506 -6.525 -9.040 1.00 92.50 85 LEU A N 1
ATOM 665 C CA . LEU A 1 85 ? -2.318 -7.090 -10.375 1.00 92.50 85 LEU A CA 1
ATOM 666 C C . LEU A 1 85 ? -2.129 -5.989 -11.429 1.00 92.50 85 LEU A C 1
ATOM 668 O O . LEU A 1 85 ? -1.266 -6.117 -12.291 1.00 92.50 85 LEU A O 1
ATOM 672 N N . SER A 1 86 ? -2.867 -4.879 -11.333 1.00 92.81 86 SER A N 1
ATOM 673 C CA . SER A 1 86 ? -2.682 -3.746 -12.250 1.00 92.81 86 SER A CA 1
ATOM 674 C C . SER A 1 86 ? -1.310 -3.068 -12.108 1.00 92.81 86 SER A C 1
ATOM 676 O O . SER A 1 86 ? -0.732 -2.678 -13.119 1.00 92.81 86 SER A O 1
ATOM 678 N N . ILE A 1 87 ? -0.729 -3.013 -10.897 1.00 93.50 87 ILE A N 1
ATOM 679 C CA . ILE A 1 87 ? 0.657 -2.544 -10.692 1.00 93.50 87 ILE A CA 1
ATOM 680 C C . ILE A 1 87 ? 1.633 -3.459 -11.442 1.00 93.50 87 ILE A C 1
ATOM 682 O O . ILE A 1 87 ? 2.545 -2.978 -12.113 1.00 93.50 87 ILE A O 1
ATOM 686 N N . PHE A 1 88 ? 1.428 -4.775 -11.359 1.00 94.56 88 PHE A N 1
ATOM 687 C CA . PHE A 1 88 ? 2.261 -5.747 -12.063 1.00 94.56 88 PHE A CA 1
ATOM 688 C C . PHE A 1 88 ? 2.148 -5.611 -13.587 1.00 94.56 88 PHE A C 1
ATOM 690 O O . PHE A 1 88 ? 3.162 -5.603 -14.276 1.00 94.56 88 PHE A O 1
ATOM 697 N N . VAL A 1 89 ? 0.935 -5.425 -14.118 1.00 92.81 89 VAL A N 1
ATOM 698 C CA . VAL A 1 89 ? 0.720 -5.177 -15.554 1.00 92.81 89 VAL A CA 1
ATOM 699 C C . VAL A 1 89 ? 1.423 -3.896 -16.011 1.00 92.81 89 VAL A C 1
ATOM 701 O O . VAL A 1 89 ? 2.056 -3.902 -17.064 1.00 92.81 89 VAL A O 1
ATOM 704 N N . ALA A 1 90 ? 1.383 -2.822 -15.216 1.00 92.94 90 ALA A N 1
ATOM 705 C CA . ALA A 1 90 ? 2.124 -1.599 -15.525 1.00 92.94 90 ALA A CA 1
ATOM 706 C C . ALA A 1 90 ? 3.643 -1.849 -15.581 1.00 92.94 90 ALA A 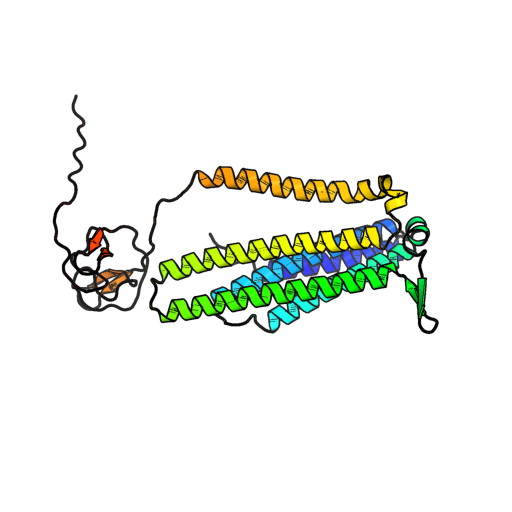C 1
ATOM 708 O O . ALA A 1 90 ? 4.301 -1.375 -16.504 1.00 92.94 90 ALA A O 1
ATOM 709 N N . LEU A 1 91 ? 4.197 -2.649 -14.658 1.00 92.50 91 LEU A N 1
ATOM 710 C CA . LEU A 1 91 ? 5.609 -3.058 -14.698 1.00 92.50 91 LEU A CA 1
ATOM 711 C C . LEU A 1 91 ? 5.947 -3.862 -15.960 1.00 92.50 91 LEU A C 1
ATOM 713 O O . LEU A 1 91 ? 6.963 -3.586 -16.595 1.00 92.50 91 LEU A O 1
ATOM 717 N N . LEU A 1 92 ? 5.097 -4.815 -16.353 1.00 93.38 92 LEU A N 1
ATOM 718 C CA . LEU A 1 92 ? 5.276 -5.559 -17.605 1.00 93.38 92 LEU A CA 1
ATOM 719 C C . LEU A 1 92 ? 5.271 -4.624 -18.816 1.00 93.38 92 LEU A C 1
ATOM 721 O O . LEU A 1 92 ? 6.123 -4.757 -19.690 1.00 93.38 92 LEU A O 1
ATOM 725 N N . GLY A 1 93 ? 4.359 -3.650 -18.840 1.00 93.88 93 GLY A N 1
ATOM 726 C CA . GLY A 1 93 ? 4.308 -2.630 -19.883 1.00 93.88 93 GLY A CA 1
ATOM 727 C C . GLY A 1 93 ? 5.593 -1.803 -19.954 1.00 93.88 93 GLY A C 1
ATOM 728 O O . GLY A 1 93 ? 6.102 -1.573 -21.046 1.00 93.88 93 GLY A O 1
ATOM 729 N N . ILE A 1 94 ? 6.153 -1.399 -18.806 1.00 94.19 94 ILE A N 1
ATOM 730 C CA . ILE A 1 94 ? 7.420 -0.649 -18.747 1.00 94.19 94 ILE A CA 1
ATOM 731 C C . ILE A 1 94 ? 8.554 -1.475 -19.354 1.00 94.19 94 ILE A C 1
ATOM 733 O O . ILE A 1 94 ? 9.313 -0.956 -20.166 1.00 94.19 94 ILE A O 1
ATOM 737 N N . LEU A 1 95 ? 8.654 -2.757 -18.993 1.00 92.31 95 LEU A N 1
ATOM 738 C CA . LEU A 1 95 ? 9.685 -3.650 -19.526 1.00 92.31 95 LEU A CA 1
ATOM 739 C C . LEU A 1 95 ? 9.510 -3.885 -21.033 1.00 92.31 95 LEU A C 1
ATOM 741 O O . LEU A 1 95 ? 10.495 -3.889 -21.768 1.00 92.31 95 LEU A O 1
ATOM 745 N N . TRP A 1 96 ? 8.264 -4.048 -21.487 1.00 93.94 96 TRP A N 1
ATOM 746 C CA . TRP A 1 96 ? 7.935 -4.286 -22.891 1.00 93.94 96 TRP A CA 1
ATOM 747 C C . TRP A 1 96 ? 8.233 -3.069 -23.772 1.00 93.94 96 TRP A C 1
ATOM 749 O O . TRP A 1 96 ? 8.932 -3.197 -24.773 1.00 93.94 96 TRP A O 1
ATOM 759 N N . ILE A 1 97 ? 7.778 -1.875 -23.376 1.00 94.50 97 ILE A N 1
ATOM 760 C CA . ILE A 1 97 ? 8.105 -0.630 -24.089 1.00 94.50 97 ILE A CA 1
ATOM 761 C C . ILE A 1 97 ? 9.603 -0.343 -23.993 1.00 94.50 97 ILE A C 1
ATOM 763 O O . ILE A 1 97 ? 10.210 0.068 -24.979 1.00 94.50 97 ILE A O 1
ATOM 767 N N . GLY A 1 98 ? 10.217 -0.599 -22.838 1.00 91.94 98 GLY A N 1
ATOM 768 C CA . GLY A 1 98 ? 11.646 -0.419 -22.629 1.00 91.94 98 GLY A CA 1
ATOM 769 C C . GLY A 1 98 ? 12.494 -1.167 -23.658 1.00 91.94 98 GLY A C 1
ATOM 770 O O . GLY A 1 98 ? 13.461 -0.604 -24.156 1.00 91.94 98 GLY A O 1
ATOM 771 N N . ASP A 1 99 ? 12.115 -2.382 -24.066 1.00 92.50 99 ASP A N 1
ATOM 772 C CA . ASP A 1 99 ? 12.878 -3.163 -25.057 1.00 92.50 99 ASP A CA 1
ATOM 773 C C . ASP A 1 99 ? 13.014 -2.469 -26.431 1.00 92.50 99 ASP A C 1
ATOM 775 O O . ASP A 1 99 ? 13.996 -2.670 -27.150 1.00 92.50 99 ASP A O 1
ATOM 779 N N . SER A 1 100 ? 12.085 -1.568 -26.768 1.00 93.62 100 SER A N 1
ATOM 780 C CA . SER A 1 100 ? 12.177 -0.741 -27.980 1.00 93.62 100 SER A CA 1
ATOM 781 C C . SER A 1 100 ? 13.245 0.361 -27.894 1.00 93.62 100 SER A C 1
ATOM 783 O O . SER A 1 100 ? 13.720 0.852 -28.919 1.00 93.62 100 SER A O 1
ATOM 785 N N . ILE A 1 101 ? 13.675 0.727 -26.685 1.00 93.75 101 ILE A N 1
ATOM 786 C CA . ILE A 1 101 ? 14.628 1.806 -26.439 1.00 93.75 101 ILE A CA 1
ATOM 787 C C . ILE A 1 101 ? 16.055 1.247 -26.493 1.00 93.75 101 ILE A C 1
ATOM 789 O O . ILE A 1 101 ? 16.431 0.347 -25.740 1.00 93.75 101 ILE A O 1
ATOM 793 N N . ALA A 1 102 ? 16.896 1.809 -27.367 1.00 91.44 102 ALA A N 1
ATOM 794 C CA . ALA A 1 102 ? 18.241 1.287 -27.630 1.00 91.44 102 ALA A CA 1
ATOM 795 C C . ALA A 1 102 ? 19.097 1.155 -26.360 1.00 91.44 102 ALA A C 1
ATOM 797 O O . ALA A 1 102 ? 19.710 0.113 -26.123 1.00 91.44 102 ALA A O 1
ATOM 798 N N . TRP A 1 103 ? 19.108 2.190 -25.516 1.00 87.50 103 TRP A N 1
ATOM 799 C CA . TRP A 1 103 ? 19.908 2.194 -24.294 1.00 87.50 103 TRP A CA 1
ATOM 800 C C . TRP A 1 103 ? 19.402 1.191 -23.251 1.00 87.50 103 TRP A C 1
ATOM 802 O O . TRP A 1 103 ? 20.220 0.668 -22.491 1.00 87.50 103 TRP A O 1
ATOM 812 N N . TRP A 1 104 ? 18.091 0.930 -23.225 1.00 89.25 104 TRP A N 1
ATOM 813 C CA . TRP A 1 104 ? 17.440 -0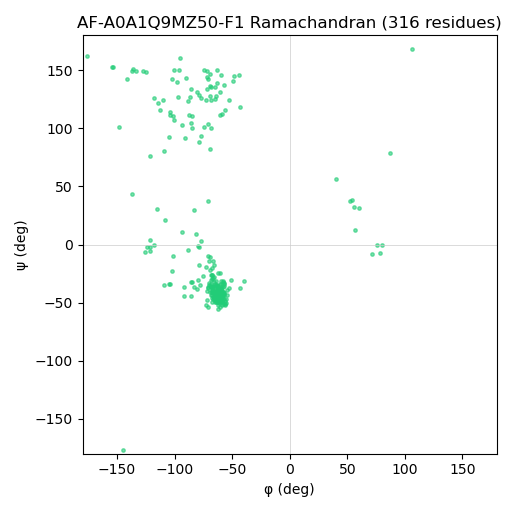.001 -22.307 1.00 89.25 104 TRP A CA 1
ATOM 814 C C . TRP A 1 104 ? 17.772 -1.433 -22.691 1.00 89.25 104 TRP A C 1
ATOM 816 O O . TRP A 1 104 ? 18.300 -2.172 -21.871 1.00 89.25 104 TRP A O 1
ATOM 826 N N . ARG A 1 105 ? 17.567 -1.808 -23.956 1.00 89.12 105 ARG A N 1
ATOM 827 C CA . ARG A 1 105 ? 17.902 -3.144 -24.465 1.00 89.12 105 ARG A CA 1
ATOM 828 C C . ARG A 1 105 ? 19.362 -3.510 -24.201 1.00 89.12 105 ARG A C 1
ATOM 830 O O . ARG A 1 105 ? 19.643 -4.597 -23.711 1.00 89.12 105 ARG A O 1
ATOM 837 N N . VAL A 1 106 ? 20.278 -2.569 -24.438 1.00 87.88 106 VAL A N 1
ATOM 838 C CA . VAL A 1 106 ? 21.712 -2.780 -24.196 1.00 87.88 106 VAL A CA 1
ATOM 839 C C . VAL A 1 106 ? 22.043 -2.930 -22.712 1.00 87.88 106 VAL A C 1
ATOM 841 O O . VAL A 1 106 ? 23.046 -3.554 -22.420 1.00 87.88 106 VAL A O 1
ATOM 844 N N . ARG A 1 107 ? 21.267 -2.382 -21.768 1.00 83.94 107 ARG A N 1
ATOM 845 C CA . ARG A 1 107 ? 21.638 -2.368 -20.335 1.00 83.94 107 ARG A CA 1
ATOM 846 C C . ARG A 1 107 ? 20.805 -3.292 -19.451 1.00 83.94 107 ARG A C 1
ATOM 848 O O . ARG A 1 107 ? 21.314 -3.827 -18.478 1.00 83.94 107 ARG A O 1
ATOM 855 N N . LEU A 1 108 ? 19.526 -3.450 -19.764 1.00 84.00 108 LEU A N 1
ATOM 856 C CA . LEU A 1 108 ? 18.549 -4.189 -18.964 1.00 84.00 108 LEU A CA 1
ATOM 857 C C . LEU A 1 108 ? 18.250 -5.575 -19.537 1.00 84.00 108 LEU A C 1
ATOM 859 O O . LEU A 1 108 ? 17.831 -6.448 -18.787 1.00 84.00 108 LEU A O 1
ATOM 863 N N . ASN A 1 109 ? 18.484 -5.800 -20.833 1.00 82.50 109 ASN A N 1
ATOM 864 C CA . ASN A 1 109 ? 18.169 -7.069 -21.498 1.00 82.50 109 ASN A CA 1
ATOM 865 C C . ASN A 1 109 ? 19.423 -7.892 -21.863 1.00 82.50 109 ASN A C 1
ATOM 867 O O . ASN A 1 109 ? 19.373 -8.743 -22.744 1.00 82.50 109 ASN A O 1
ATOM 871 N N . GLN A 1 110 ? 20.569 -7.640 -21.214 1.00 80.31 110 GLN A N 1
ATOM 872 C CA . GLN A 1 110 ? 21.805 -8.383 -21.511 1.00 80.31 110 GLN A CA 1
ATOM 873 C C . GLN A 1 110 ? 21.752 -9.838 -21.040 1.00 80.31 110 GLN A C 1
ATOM 875 O O . GLN A 1 110 ? 22.344 -10.713 -21.666 1.00 80.31 110 GLN A O 1
ATOM 880 N N . GLN A 1 111 ? 21.050 -10.101 -19.937 1.00 81.88 111 GLN A N 1
ATOM 881 C CA . GLN A 1 111 ? 20.935 -11.438 -19.373 1.00 81.88 111 GLN A CA 1
ATOM 882 C C . GLN A 1 111 ? 19.558 -12.016 -19.685 1.00 81.88 111 GLN A C 1
ATOM 884 O O . GLN A 1 111 ? 18.532 -11.561 -19.175 1.00 81.88 111 GLN A O 1
ATOM 889 N N . VAL A 1 112 ? 19.552 -13.036 -20.537 1.00 88.50 112 VAL A N 1
ATOM 890 C CA . VAL A 1 112 ? 18.345 -13.720 -20.993 1.00 88.50 112 VAL A CA 1
ATOM 891 C C . VAL A 1 112 ? 18.416 -15.171 -20.548 1.00 88.50 112 VAL A C 1
ATOM 893 O O . VAL A 1 112 ? 19.380 -15.877 -20.843 1.00 88.50 112 VAL A O 1
ATOM 896 N N . TYR A 1 113 ? 17.381 -15.632 -19.856 1.00 90.00 113 TYR A N 1
ATOM 897 C CA . TYR A 1 113 ? 17.198 -17.050 -19.586 1.00 90.00 113 TYR A CA 1
ATOM 898 C C . TYR A 1 113 ? 16.446 -17.683 -20.753 1.00 90.00 113 TYR A C 1
ATOM 900 O O . TYR A 1 113 ? 15.372 -17.215 -21.134 1.00 90.00 113 TYR A O 1
ATOM 908 N N . VAL A 1 114 ? 16.997 -18.758 -21.317 1.00 91.31 114 VAL A N 1
ATOM 909 C CA . VAL A 1 114 ? 16.310 -19.567 -22.328 1.00 91.31 114 VAL A CA 1
ATOM 910 C C . VAL A 1 114 ? 15.614 -20.715 -21.607 1.00 91.31 114 VAL A C 1
ATOM 912 O O . VAL A 1 114 ? 16.249 -21.682 -21.191 1.00 91.31 114 VAL A O 1
ATOM 915 N N . LEU A 1 115 ? 14.302 -20.595 -21.429 1.00 92.75 115 LEU A N 1
ATOM 916 C CA . LEU A 1 115 ? 13.452 -21.614 -20.816 1.00 92.75 115 LEU A CA 1
ATOM 917 C C . LEU A 1 115 ? 12.525 -22.160 -21.897 1.00 92.75 115 LEU A C 1
ATOM 919 O O . LEU A 1 115 ? 11.701 -21.422 -22.425 1.00 92.75 115 LEU A O 1
ATOM 923 N N . TRP A 1 116 ? 12.651 -23.445 -22.236 1.00 92.31 116 TRP A N 1
ATOM 924 C CA . TRP A 1 116 ? 11.772 -24.106 -23.217 1.00 92.31 116 TRP A CA 1
ATOM 925 C C . TRP A 1 116 ? 11.724 -23.409 -24.593 1.00 92.31 116 TRP A C 1
ATOM 927 O O . TRP A 1 116 ? 10.690 -23.393 -25.254 1.00 92.31 116 TRP A O 1
ATOM 937 N N . GLY A 1 117 ? 12.832 -22.794 -25.019 1.00 92.19 117 GLY A N 1
ATOM 938 C CA . GLY A 1 117 ? 12.904 -22.027 -26.270 1.00 92.19 117 GLY A CA 1
ATOM 939 C C . GLY A 1 117 ? 12.334 -20.604 -26.192 1.00 92.19 117 GLY A C 1
ATOM 940 O O . GLY A 1 117 ? 12.410 -19.875 -27.175 1.00 92.19 117 GLY A O 1
ATOM 941 N N . ILE A 1 118 ? 11.813 -20.179 -25.037 1.00 91.62 118 ILE A N 1
ATOM 942 C CA . ILE A 1 118 ? 11.357 -18.809 -24.789 1.00 91.62 118 ILE A CA 1
ATOM 943 C C . ILE A 1 118 ? 12.474 -18.037 -24.081 1.00 91.62 118 ILE A C 1
ATOM 945 O O . ILE A 1 118 ? 12.992 -18.462 -23.047 1.00 91.62 118 ILE A O 1
ATOM 949 N N . THR A 1 119 ? 12.840 -16.885 -24.638 1.00 90.31 119 THR A N 1
ATOM 950 C CA . THR A 1 119 ? 13.810 -15.946 -24.067 1.00 90.31 119 THR A CA 1
ATOM 951 C C . THR A 1 119 ? 13.126 -15.021 -23.066 1.00 90.31 119 THR A C 1
ATOM 953 O O . THR A 1 119 ? 12.330 -14.168 -23.459 1.00 90.31 119 THR A O 1
ATOM 956 N N . ILE A 1 120 ? 13.430 -15.175 -21.776 1.00 89.69 120 ILE A N 1
ATOM 957 C CA . ILE A 1 120 ? 12.880 -14.338 -20.703 1.00 89.69 120 ILE A CA 1
ATOM 958 C C . ILE A 1 120 ? 13.998 -13.449 -20.139 1.00 89.69 120 ILE A C 1
ATOM 960 O O . ILE A 1 120 ? 15.017 -13.985 -19.692 1.00 89.69 120 ILE A O 1
ATOM 964 N N . PRO A 1 121 ? 13.831 -12.113 -20.107 1.00 89.81 121 PRO A N 1
ATOM 965 C CA . PRO A 1 121 ? 14.799 -11.219 -19.474 1.00 89.81 121 PRO A CA 1
ATOM 966 C C . PRO A 1 121 ? 14.950 -11.538 -17.981 1.00 89.81 121 PRO A C 1
ATOM 968 O O . PRO A 1 121 ? 13.951 -11.627 -17.261 1.00 89.81 121 PRO A O 1
ATOM 971 N N . SER A 1 122 ? 16.179 -11.662 -17.479 1.00 89.50 122 SER A N 1
ATOM 972 C CA . SER A 1 122 ? 16.430 -11.976 -16.061 1.00 89.50 122 SER A CA 1
ATOM 973 C C . SER A 1 122 ? 15.867 -10.911 -15.112 1.00 89.50 122 SER A C 1
ATOM 975 O O . SER A 1 122 ? 15.348 -11.219 -14.033 1.00 89.50 122 SER A O 1
ATOM 977 N N . VAL A 1 123 ? 15.892 -9.647 -15.546 1.00 90.69 123 VAL A N 1
ATOM 978 C CA . VAL A 1 123 ? 15.313 -8.514 -14.818 1.00 90.69 123 VAL A CA 1
ATOM 979 C C . VAL A 1 123 ? 13.826 -8.736 -14.568 1.00 90.69 123 VAL A C 1
ATOM 981 O O . VAL A 1 123 ? 13.356 -8.483 -13.462 1.00 90.69 123 VAL A O 1
ATOM 984 N N . LEU A 1 124 ? 13.090 -9.270 -15.548 1.00 91.12 124 LEU A N 1
ATOM 985 C CA . LEU A 1 124 ? 11.660 -9.532 -15.411 1.00 91.12 124 LEU A CA 1
ATOM 986 C C . LEU A 1 124 ? 11.387 -10.570 -14.318 1.00 91.12 124 LEU A C 1
ATOM 988 O O . LEU A 1 124 ? 10.524 -10.347 -13.471 1.00 91.12 124 LEU A O 1
ATOM 992 N N . THR A 1 125 ? 12.124 -11.684 -14.304 1.00 91.06 125 THR A N 1
ATOM 993 C CA . THR A 1 125 ? 11.926 -12.742 -13.301 1.00 91.06 125 THR A CA 1
ATOM 994 C C . THR A 1 125 ? 12.254 -12.259 -11.893 1.00 91.06 125 THR A C 1
ATOM 996 O O . THR A 1 125 ? 11.482 -12.498 -10.963 1.00 91.06 125 THR A O 1
ATOM 999 N N . THR A 1 126 ? 13.355 -11.520 -11.736 1.00 92.81 126 THR A N 1
ATOM 1000 C CA . THR A 1 126 ? 13.796 -10.994 -10.438 1.00 92.81 126 THR A CA 1
ATOM 1001 C C . THR A 1 126 ? 12.832 -9.926 -9.921 1.00 92.81 126 THR A C 1
ATOM 1003 O O . THR A 1 126 ? 12.427 -9.960 -8.757 1.00 92.81 126 THR A O 1
ATOM 1006 N N . LEU A 1 127 ? 12.392 -9.019 -10.797 1.00 92.75 127 LEU A N 1
ATOM 1007 C CA . LEU A 1 127 ? 11.423 -7.977 -10.467 1.00 92.75 127 LEU A CA 1
ATOM 1008 C C . LEU A 1 127 ? 10.057 -8.572 -10.111 1.00 92.75 127 LEU A C 1
ATOM 1010 O O . LEU A 1 127 ? 9.452 -8.158 -9.125 1.00 92.75 127 LEU A O 1
ATOM 1014 N N . ALA A 1 128 ? 9.587 -9.570 -10.866 1.00 92.81 128 ALA A N 1
ATOM 1015 C CA . ALA A 1 128 ? 8.334 -10.261 -10.580 1.00 92.81 128 ALA A CA 1
ATOM 1016 C C . ALA A 1 128 ? 8.385 -10.981 -9.226 1.00 92.81 128 ALA A C 1
ATOM 1018 O O . ALA A 1 128 ? 7.470 -10.832 -8.416 1.00 92.81 128 ALA A O 1
ATOM 1019 N N . ALA A 1 129 ? 9.470 -11.705 -8.938 1.00 94.31 129 ALA A N 1
ATOM 1020 C CA . ALA A 1 129 ? 9.649 -12.379 -7.656 1.00 94.31 129 ALA A CA 1
ATOM 1021 C C . ALA A 1 129 ? 9.658 -11.383 -6.481 1.00 94.31 129 ALA A C 1
ATOM 1023 O O . ALA A 1 129 ? 8.950 -11.583 -5.488 1.00 94.31 129 ALA A O 1
ATOM 1024 N N . ALA A 1 130 ? 10.399 -10.277 -6.603 1.00 93.94 130 ALA A N 1
ATOM 1025 C CA . ALA A 1 130 ? 10.430 -9.215 -5.597 1.00 93.94 130 ALA A CA 1
ATOM 1026 C C . ALA A 1 130 ? 9.061 -8.541 -5.419 1.00 93.94 130 ALA A C 1
ATOM 1028 O O . ALA A 1 130 ? 8.626 -8.293 -4.293 1.00 93.94 130 ALA A O 1
ATOM 1029 N N . PHE A 1 131 ? 8.340 -8.303 -6.514 1.00 95.19 131 PHE A N 1
ATOM 1030 C CA . PHE A 1 131 ? 6.996 -7.737 -6.496 1.00 95.19 131 PHE A CA 1
ATOM 1031 C C . PHE A 1 131 ? 6.000 -8.635 -5.758 1.00 95.19 131 PHE A C 1
ATOM 1033 O O . PHE A 1 131 ? 5.364 -8.194 -4.799 1.00 95.19 131 PHE A O 1
ATOM 1040 N N . PHE A 1 132 ? 5.877 -9.902 -6.161 1.00 94.25 132 PHE A N 1
ATOM 1041 C CA . PHE A 1 132 ? 4.891 -10.805 -5.569 1.00 94.25 132 PHE A CA 1
ATOM 1042 C C . PHE A 1 132 ? 5.211 -11.133 -4.110 1.00 94.25 132 PHE A C 1
ATOM 1044 O O . PHE A 1 132 ? 4.308 -11.137 -3.273 1.00 94.25 132 PHE A O 1
ATOM 1051 N N . SER A 1 133 ? 6.484 -11.352 -3.775 1.00 95.00 133 SER A N 1
ATOM 1052 C CA . SER A 1 133 ? 6.885 -11.600 -2.386 1.00 95.00 133 SER A CA 1
ATOM 1053 C C . SER A 1 133 ? 6.554 -10.406 -1.487 1.00 95.00 133 SER A C 1
ATOM 1055 O O . SER A 1 133 ? 5.893 -10.570 -0.460 1.00 95.00 133 SER A O 1
ATOM 1057 N N . SER A 1 134 ? 6.926 -9.193 -1.897 1.00 94.31 134 SER A N 1
ATOM 1058 C CA . SER A 1 134 ? 6.684 -7.992 -1.099 1.00 94.31 134 SER A CA 1
ATOM 1059 C C . SER A 1 134 ? 5.192 -7.672 -0.956 1.00 94.31 134 SER A C 1
ATOM 1061 O O . SER A 1 134 ? 4.734 -7.450 0.165 1.00 94.31 134 SER A O 1
ATOM 1063 N N . ILE A 1 135 ? 4.392 -7.727 -2.028 1.00 92.38 135 ILE A N 1
ATOM 1064 C CA . ILE A 1 135 ? 2.958 -7.403 -1.943 1.00 92.38 135 ILE A CA 1
ATOM 1065 C C . ILE A 1 135 ? 2.174 -8.418 -1.099 1.00 92.38 135 ILE A C 1
ATOM 1067 O O . ILE A 1 135 ? 1.264 -8.030 -0.357 1.00 92.38 135 ILE A O 1
ATOM 1071 N N . LEU A 1 136 ? 2.543 -9.705 -1.152 1.00 92.12 136 LEU A N 1
ATOM 1072 C CA . LEU A 1 136 ? 1.945 -10.747 -0.315 1.00 92.12 136 LEU A CA 1
ATOM 1073 C C . LEU A 1 136 ? 2.280 -10.524 1.159 1.00 92.12 136 LEU A C 1
ATOM 1075 O O . LEU A 1 136 ? 1.375 -10.535 1.997 1.00 92.12 136 LEU A O 1
ATOM 1079 N N . ILE A 1 137 ? 3.553 -10.258 1.472 1.00 94.06 137 ILE A N 1
ATOM 1080 C CA . ILE A 1 137 ? 4.004 -9.967 2.839 1.00 94.06 137 ILE A CA 1
ATOM 1081 C C . ILE A 1 137 ? 3.271 -8.744 3.395 1.00 94.06 137 ILE A C 1
ATOM 1083 O O . ILE A 1 137 ? 2.775 -8.782 4.522 1.00 94.06 137 ILE A O 1
ATOM 1087 N N . LEU A 1 138 ? 3.152 -7.676 2.606 1.00 91.75 138 LEU A N 1
ATOM 1088 C CA . LEU A 1 138 ? 2.473 -6.452 3.023 1.00 91.75 138 LEU A CA 1
ATOM 1089 C C . LEU A 1 138 ? 0.983 -6.675 3.262 1.00 91.75 138 LEU A C 1
ATOM 1091 O O . LEU A 1 138 ? 0.471 -6.334 4.329 1.00 91.75 138 LEU A O 1
ATOM 1095 N N . THR A 1 139 ? 0.296 -7.310 2.314 1.00 90.44 139 THR A N 1
ATOM 1096 C CA . THR A 1 139 ? -1.138 -7.598 2.433 1.00 90.44 139 THR A CA 1
ATOM 1097 C C . THR A 1 139 ? -1.419 -8.477 3.654 1.00 90.44 139 THR A C 1
ATOM 1099 O O . THR A 1 139 ? -2.342 -8.203 4.427 1.00 90.44 139 THR A O 1
ATOM 1102 N N . TRP A 1 140 ? -0.589 -9.499 3.882 1.00 93.75 140 TRP A N 1
ATOM 1103 C CA . TRP A 1 140 ? -0.707 -10.380 5.039 1.00 93.75 140 TRP A CA 1
ATOM 1104 C C . TRP A 1 140 ? -0.431 -9.652 6.360 1.00 93.75 140 TRP A C 1
ATOM 1106 O O . TRP A 1 140 ? -1.220 -9.770 7.301 1.00 93.75 140 TRP A O 1
ATOM 1116 N N . SER A 1 141 ? 0.638 -8.853 6.421 1.00 93.88 141 SER A N 1
ATOM 1117 C CA . SER A 1 141 ? 1.025 -8.062 7.595 1.00 93.88 141 SER A CA 1
ATOM 1118 C C . SER A 1 141 ? -0.079 -7.090 8.020 1.00 93.88 141 SER A C 1
ATOM 1120 O O . SER A 1 141 ? -0.510 -7.097 9.178 1.00 93.88 141 SER A O 1
ATOM 1122 N N . VAL A 1 142 ? -0.623 -6.317 7.072 1.00 91.81 142 VAL A N 1
ATOM 1123 C CA . VAL A 1 142 ? -1.729 -5.384 7.334 1.00 91.81 142 VAL A CA 1
ATOM 1124 C C . VAL A 1 142 ? -2.971 -6.138 7.795 1.00 91.81 142 VAL A C 1
ATOM 1126 O O . VAL A 1 142 ? -3.563 -5.782 8.814 1.00 91.81 142 VAL A O 1
ATOM 1129 N N . SER A 1 143 ? -3.344 -7.218 7.103 1.00 91.38 143 SER A N 1
ATOM 1130 C CA . SER A 1 143 ? -4.512 -8.022 7.471 1.00 91.38 143 SER A CA 1
ATOM 1131 C C . SER A 1 143 ? -4.396 -8.596 8.887 1.00 91.38 143 SER A C 1
ATOM 1133 O O . SER A 1 143 ? -5.366 -8.566 9.651 1.00 91.38 143 SER A O 1
ATOM 1135 N N . LYS A 1 144 ? -3.210 -9.086 9.268 1.00 94.44 144 LYS A N 1
ATOM 1136 C CA . LYS A 1 144 ? -2.940 -9.621 10.608 1.00 94.44 144 LYS A CA 1
ATOM 1137 C C . LYS A 1 144 ? -3.051 -8.536 11.680 1.00 94.44 144 LYS A C 1
ATOM 1139 O O . LYS A 1 144 ? -3.718 -8.759 12.690 1.00 94.44 144 LYS A O 1
ATOM 1144 N N . ASN A 1 145 ? -2.454 -7.366 11.448 1.00 93.50 145 ASN A N 1
ATOM 1145 C CA . ASN A 1 145 ? -2.505 -6.243 12.386 1.00 93.50 145 ASN A CA 1
ATOM 1146 C C . ASN A 1 145 ? -3.940 -5.748 12.595 1.00 93.50 145 ASN A C 1
ATOM 1148 O O . ASN A 1 145 ? -4.383 -5.625 13.734 1.00 93.50 145 ASN A O 1
ATOM 1152 N N . VAL A 1 146 ? -4.700 -5.561 11.512 1.00 93.75 146 VAL A N 1
ATOM 1153 C CA . VAL A 1 146 ? -6.107 -5.138 11.582 1.00 93.75 146 VAL A CA 1
ATOM 1154 C C . VAL A 1 146 ? -6.956 -6.154 12.339 1.00 93.75 146 VAL A C 1
ATOM 1156 O O . VAL A 1 146 ? -7.729 -5.765 13.209 1.00 93.75 146 VAL A O 1
ATOM 1159 N N . SER A 1 147 ? -6.807 -7.451 12.046 1.00 92.88 147 SER A N 1
ATOM 1160 C CA . SER A 1 147 ? -7.592 -8.497 12.712 1.00 92.88 147 SER A CA 1
ATOM 1161 C C . SER A 1 147 ? -7.268 -8.604 14.206 1.00 92.88 147 SER A C 1
ATOM 1163 O O . SER A 1 147 ? -8.183 -8.716 15.022 1.00 92.88 147 SER A O 1
ATOM 1165 N N . LYS A 1 148 ? -5.984 -8.495 14.585 1.00 94.69 148 LYS A N 1
ATOM 1166 C CA . LYS A 1 148 ? -5.562 -8.459 15.995 1.00 94.69 148 LYS A CA 1
ATOM 1167 C C . LYS A 1 148 ? -6.165 -7.254 16.719 1.00 94.69 148 LYS A C 1
ATOM 1169 O O . LYS A 1 148 ? -6.763 -7.408 17.777 1.00 94.69 148 LYS A O 1
ATOM 1174 N N . THR A 1 149 ? -6.064 -6.067 16.127 1.00 93.56 149 THR A N 1
ATOM 1175 C CA . THR A 1 149 ? -6.638 -4.842 16.692 1.00 93.56 149 THR A CA 1
ATOM 1176 C C . THR A 1 149 ? -8.163 -4.920 16.807 1.00 93.56 149 THR A C 1
ATOM 1178 O O . THR A 1 149 ? -8.713 -4.505 17.824 1.00 93.56 149 THR A O 1
ATOM 1181 N N . ALA A 1 150 ? -8.852 -5.492 15.816 1.00 92.81 150 ALA A N 1
ATOM 1182 C CA . ALA A 1 150 ? -10.301 -5.680 15.858 1.00 92.81 150 ALA A CA 1
ATOM 1183 C C . ALA A 1 150 ? -10.743 -6.612 17.001 1.00 92.81 150 ALA A C 1
ATOM 1185 O O . ALA A 1 150 ? -11.694 -6.282 17.707 1.00 92.81 150 ALA A O 1
ATOM 1186 N N . ARG A 1 151 ? -10.029 -7.727 17.236 1.00 91.94 151 ARG A N 1
ATOM 1187 C CA . ARG A 1 151 ? -10.293 -8.616 18.385 1.00 91.94 151 ARG A CA 1
ATOM 1188 C C . ARG A 1 151 ? -10.122 -7.908 19.719 1.00 91.94 151 ARG A C 1
ATOM 1190 O O . ARG A 1 151 ? -11.045 -7.949 20.522 1.00 91.94 151 ARG A O 1
ATOM 1197 N N . ASN A 1 152 ? -9.011 -7.195 19.906 1.00 90.38 152 ASN A N 1
ATOM 1198 C CA . ASN A 1 152 ? -8.767 -6.453 21.144 1.00 90.38 152 ASN A CA 1
ATOM 1199 C C . ASN A 1 152 ? -9.891 -5.440 21.421 1.00 90.38 152 ASN A C 1
ATOM 1201 O O . ASN A 1 152 ? -10.294 -5.259 22.562 1.00 90.38 152 ASN A O 1
ATOM 1205 N N . PHE A 1 153 ? -10.443 -4.796 20.384 1.00 88.50 153 PHE A N 1
ATOM 1206 C CA . PHE A 1 153 ? -11.592 -3.903 20.562 1.00 88.50 153 PHE A CA 1
ATOM 1207 C C . PHE A 1 153 ? -12.870 -4.632 20.972 1.00 88.50 153 PHE A C 1
ATOM 1209 O O . PHE A 1 153 ? -13.638 -4.091 21.763 1.00 88.50 153 PHE A O 1
ATOM 1216 N N . LYS A 1 154 ? -13.108 -5.836 20.450 1.00 87.56 154 LYS A N 1
ATOM 1217 C CA . LYS A 1 154 ? -14.266 -6.660 20.813 1.00 87.56 154 LYS A CA 1
ATOM 1218 C C . LYS A 1 154 ? -14.181 -7.159 22.257 1.00 87.56 154 LYS A C 1
ATOM 1220 O O . LYS A 1 154 ? -15.184 -7.128 22.959 1.00 87.56 154 LYS A O 1
ATOM 1225 N N . GLU A 1 155 ? -12.991 -7.558 22.698 1.00 85.25 155 GLU A N 1
ATOM 1226 C CA . GLU A 1 155 ? -12.711 -7.945 24.087 1.00 85.25 155 GLU A CA 1
ATOM 1227 C C . GLU A 1 155 ? -12.902 -6.749 25.033 1.00 85.25 155 GLU A C 1
ATOM 1229 O O . GLU A 1 155 ? -13.701 -6.818 25.962 1.00 85.25 155 GLU A O 1
ATOM 1234 N N . ASN A 1 156 ? -12.312 -5.596 24.704 1.00 81.06 156 ASN A N 1
ATOM 1235 C CA . ASN A 1 156 ? -12.482 -4.345 25.453 1.00 81.06 156 ASN A CA 1
ATOM 1236 C C . ASN A 1 156 ? -13.953 -3.882 25.553 1.00 81.06 156 ASN A C 1
ATOM 1238 O O . ASN A 1 156 ? -14.351 -3.263 26.539 1.00 81.06 156 ASN A O 1
ATOM 1242 N N . LEU A 1 157 ? -14.771 -4.158 24.531 1.00 77.25 157 LEU A N 1
ATOM 1243 C CA . LEU A 1 157 ? -16.211 -3.876 24.554 1.00 77.25 157 LEU A CA 1
ATOM 1244 C C . LEU A 1 157 ? -16.967 -4.795 25.526 1.00 77.25 157 LEU A C 1
ATOM 1246 O O . LEU A 1 157 ? -17.917 -4.339 26.158 1.00 77.25 157 LEU A O 1
ATOM 1250 N N . ALA A 1 158 ? -16.550 -6.056 25.675 1.00 76.12 158 ALA A N 1
ATOM 1251 C CA . ALA A 1 158 ? -17.170 -7.001 26.605 1.00 76.12 158 ALA A CA 1
ATOM 1252 C C . ALA A 1 158 ? -16.918 -6.630 28.081 1.00 76.12 158 ALA A C 1
ATOM 1254 O O . ALA A 1 158 ? -17.740 -6.926 28.945 1.00 76.12 158 ALA A O 1
ATOM 1255 N N . GLU A 1 159 ? -15.825 -5.921 28.366 1.00 78.50 159 GLU A N 1
ATOM 1256 C CA . GLU A 1 159 ? -15.441 -5.488 29.716 1.00 78.50 159 GLU A CA 1
ATOM 1257 C C . GLU A 1 159 ? -16.160 -4.209 30.205 1.00 78.50 159 GLU A C 1
ATOM 1259 O O . GLU A 1 159 ? -15.824 -3.673 31.261 1.00 78.50 159 GLU A O 1
ATOM 1264 N N . ASN A 1 160 ? -17.170 -3.710 29.475 1.00 64.88 160 ASN A N 1
ATOM 1265 C CA . ASN A 1 160 ? -17.917 -2.480 29.799 1.00 64.88 160 ASN A CA 1
ATOM 1266 C C . ASN A 1 160 ? -17.016 -1.243 30.002 1.00 64.88 160 ASN A C 1
ATOM 1268 O O . ASN A 1 160 ? -17.261 -0.402 30.874 1.00 64.88 160 ASN A O 1
ATOM 1272 N N . LEU A 1 161 ? -15.953 -1.116 29.201 1.00 65.44 161 LEU A N 1
ATOM 1273 C CA . LEU A 1 161 ? -15.130 0.091 29.189 1.00 65.44 161 LEU A CA 1
ATOM 1274 C C . LEU A 1 161 ? -15.951 1.307 28.733 1.00 65.44 161 LEU A C 1
ATOM 1276 O O . LEU A 1 161 ? -16.877 1.199 27.931 1.00 65.44 161 LEU A O 1
ATOM 1280 N N . ASN A 1 162 ? -15.581 2.489 29.236 1.00 71.62 162 ASN A N 1
ATOM 1281 C CA . ASN A 1 162 ? -16.242 3.746 28.885 1.00 71.62 162 ASN A CA 1
ATOM 1282 C C . ASN A 1 162 ? -16.285 3.919 27.345 1.00 71.62 162 ASN A C 1
ATOM 1284 O O . ASN A 1 162 ? -15.216 3.921 26.718 1.00 71.62 162 ASN A O 1
ATOM 1288 N N . PRO A 1 163 ? -17.470 4.118 26.730 1.00 68.81 163 PRO A N 1
ATOM 1289 C CA . PRO A 1 163 ? -17.616 4.208 25.277 1.00 68.81 163 PRO A CA 1
ATOM 1290 C C . PRO A 1 163 ? -16.770 5.327 24.651 1.00 68.81 163 PRO A C 1
ATOM 1292 O O . PRO A 1 163 ? -16.275 5.168 23.535 1.00 68.81 163 PRO A O 1
ATOM 1295 N N . GLY A 1 164 ? -16.535 6.432 25.367 1.00 70.88 164 GLY A N 1
ATOM 1296 C CA . GLY A 1 164 ? -15.668 7.518 24.907 1.00 70.88 164 GLY A CA 1
ATOM 1297 C C . GLY A 1 164 ? -14.212 7.077 24.751 1.00 70.88 164 GLY A C 1
ATOM 1298 O O . GLY A 1 164 ? -13.608 7.298 23.699 1.00 70.88 164 GLY A O 1
ATOM 1299 N N . LYS A 1 165 ? -13.681 6.364 25.753 1.00 75.62 165 LYS A N 1
ATOM 1300 C CA . LYS A 1 165 ? -12.311 5.827 25.735 1.00 75.62 165 LYS A CA 1
ATOM 1301 C C . LYS A 1 165 ? -12.128 4.792 24.622 1.00 75.62 165 LYS A C 1
ATOM 1303 O O . LYS A 1 165 ? -11.073 4.748 23.997 1.00 75.62 165 LYS A O 1
ATOM 1308 N N . ILE A 1 166 ? -13.160 3.997 24.327 1.00 76.38 166 ILE A N 1
ATOM 1309 C CA . ILE A 1 166 ? -13.135 3.023 23.225 1.00 76.38 166 ILE A CA 1
ATOM 1310 C C . ILE A 1 166 ? -13.035 3.731 21.869 1.00 76.38 166 ILE A C 1
ATOM 1312 O O . ILE A 1 166 ? -12.248 3.314 21.019 1.00 76.38 166 ILE A O 1
ATOM 1316 N N . ILE A 1 167 ? -13.805 4.803 21.657 1.00 78.31 167 ILE A N 1
ATOM 1317 C CA . ILE A 1 167 ? -13.750 5.590 20.415 1.00 78.31 167 ILE A CA 1
ATOM 1318 C C . ILE A 1 167 ? -12.366 6.234 20.256 1.00 78.31 167 ILE A C 1
ATOM 1320 O O . ILE A 1 167 ? -11.770 6.142 19.188 1.00 78.31 167 ILE A O 1
ATOM 1324 N N . GLU A 1 168 ? -11.817 6.827 21.314 1.00 82.06 168 GLU A N 1
ATOM 1325 C CA . GLU A 1 168 ? -10.494 7.461 21.279 1.00 82.06 168 GLU A CA 1
ATOM 1326 C C . GLU A 1 168 ? -9.360 6.460 21.007 1.00 82.06 168 GLU A C 1
ATOM 1328 O O . GLU A 1 168 ? -8.503 6.689 20.146 1.00 82.06 168 GLU A O 1
ATOM 1333 N N . GLN A 1 169 ? -9.378 5.308 21.687 1.00 86.19 169 GLN A N 1
ATOM 1334 C CA . GLN A 1 169 ? -8.424 4.230 21.430 1.00 86.19 169 GLN A CA 1
ATOM 1335 C C . GLN A 1 169 ? -8.549 3.709 19.995 1.00 86.19 169 GLN A C 1
ATOM 1337 O O . GLN A 1 169 ? -7.535 3.425 19.354 1.00 86.19 169 GLN A O 1
ATOM 1342 N N . ARG A 1 170 ? -9.776 3.618 19.466 1.00 87.19 170 ARG A N 1
ATOM 1343 C CA . ARG A 1 170 ? -10.039 3.229 18.077 1.00 87.19 170 ARG A CA 1
ATOM 1344 C C . ARG A 1 170 ? -9.428 4.210 17.089 1.00 87.19 170 ARG A C 1
ATOM 1346 O O . ARG A 1 170 ? -8.686 3.769 16.219 1.00 87.19 170 ARG A O 1
ATOM 1353 N N . GLU A 1 171 ? -9.686 5.505 17.229 1.00 86.69 171 GLU A N 1
ATOM 1354 C CA . GLU A 1 171 ? -9.137 6.527 16.328 1.00 86.69 171 GLU A CA 1
ATOM 1355 C C . GLU A 1 171 ? -7.604 6.571 16.373 1.00 86.69 171 GLU A C 1
ATOM 1357 O O . GLU A 1 171 ? -6.939 6.631 15.332 1.00 86.69 171 GLU A O 1
ATOM 1362 N N . THR A 1 172 ? -7.027 6.450 17.572 1.00 88.62 172 THR A N 1
ATOM 1363 C CA . THR A 1 172 ? -5.572 6.383 17.757 1.00 88.62 172 THR A CA 1
ATOM 1364 C C . THR A 1 172 ? -4.987 5.166 17.039 1.00 88.62 172 THR A C 1
ATOM 1366 O O . THR A 1 172 ? -4.060 5.304 16.238 1.00 88.62 172 THR A O 1
ATOM 1369 N N . LYS A 1 173 ? -5.575 3.974 17.224 1.00 91.62 173 LYS A N 1
ATOM 1370 C CA . LYS A 1 173 ? -5.108 2.747 16.560 1.00 91.62 173 LYS A CA 1
ATOM 1371 C C . LYS A 1 173 ? -5.341 2.745 15.051 1.00 91.62 173 LYS A C 1
ATOM 1373 O O . LYS A 1 173 ? -4.489 2.247 14.321 1.00 91.62 173 LYS A O 1
ATOM 1378 N N . ILE A 1 174 ? -6.440 3.325 14.564 1.00 88.50 174 ILE A N 1
ATOM 1379 C CA . ILE A 1 174 ? -6.667 3.526 13.125 1.00 88.50 174 ILE A CA 1
ATOM 1380 C C . ILE A 1 174 ? -5.544 4.387 12.546 1.00 88.50 174 ILE A C 1
ATOM 1382 O O . ILE A 1 174 ? -4.946 4.013 11.538 1.00 88.50 174 ILE A O 1
ATOM 1386 N N . THR A 1 175 ? -5.216 5.499 13.206 1.00 86.75 175 THR A N 1
ATOM 1387 C CA . THR A 1 175 ? -4.157 6.410 12.758 1.00 86.75 175 THR A CA 1
ATOM 1388 C C . THR A 1 175 ? -2.793 5.717 12.756 1.00 86.75 175 THR A C 1
ATOM 1390 O O . THR A 1 175 ? -2.069 5.793 11.763 1.00 86.75 175 THR A O 1
ATOM 1393 N N . GLU A 1 176 ? -2.450 4.981 13.818 1.00 91.06 176 GLU A N 1
ATOM 1394 C CA . GLU A 1 176 ? -1.226 4.169 13.879 1.00 91.06 176 GLU A CA 1
ATOM 1395 C C . GLU A 1 176 ? -1.142 3.179 12.702 1.00 91.06 176 GLU A C 1
ATOM 1397 O O . GLU A 1 176 ? -0.147 3.173 11.975 1.00 91.06 176 GLU A O 1
ATOM 1402 N N . ILE A 1 177 ? -2.203 2.403 12.446 1.00 90.56 177 ILE A N 1
ATOM 1403 C CA . ILE A 1 177 ? -2.233 1.424 11.349 1.00 90.56 177 ILE A CA 1
ATOM 1404 C C . ILE A 1 177 ? -2.108 2.121 9.991 1.00 90.56 177 ILE A C 1
ATOM 1406 O O . ILE A 1 177 ? -1.276 1.718 9.184 1.00 90.56 177 ILE A O 1
ATOM 1410 N N . MET A 1 178 ? -2.865 3.191 9.736 1.00 87.75 178 MET A N 1
ATOM 1411 C CA . MET A 1 178 ? -2.787 3.937 8.471 1.00 87.75 178 MET A CA 1
ATOM 1412 C C . MET A 1 178 ? -1.381 4.489 8.220 1.00 87.75 178 MET A C 1
ATOM 1414 O O . MET A 1 178 ? -0.869 4.433 7.100 1.00 87.75 178 MET A O 1
ATOM 1418 N N . THR A 1 179 ? -0.724 5.013 9.259 1.00 87.00 179 THR A N 1
ATOM 1419 C CA . THR A 1 179 ? 0.654 5.498 9.115 1.00 87.00 179 THR A CA 1
ATOM 1420 C C . THR A 1 179 ? 1.652 4.375 8.863 1.00 87.00 179 THR A C 1
ATOM 1422 O O . THR A 1 179 ? 2.589 4.582 8.090 1.00 87.00 179 THR A O 1
ATOM 1425 N N . SER A 1 180 ? 1.431 3.194 9.444 1.00 90.00 180 SER A N 1
ATOM 1426 C CA . SER A 1 180 ? 2.228 1.997 9.173 1.00 90.00 180 SER A CA 1
ATOM 1427 C C . SER A 1 180 ? 2.057 1.518 7.727 1.00 90.00 180 SER A C 1
ATOM 1429 O O . SER A 1 180 ? 3.058 1.294 7.050 1.00 90.00 180 SER A O 1
ATOM 1431 N N . VAL A 1 181 ? 0.819 1.470 7.214 1.00 89.69 181 VAL A N 1
ATOM 1432 C CA . VAL A 1 181 ? 0.508 1.110 5.815 1.00 89.69 181 VAL A CA 1
ATOM 1433 C C . VAL A 1 181 ? 1.196 2.062 4.834 1.00 89.69 181 VAL A C 1
ATOM 1435 O O . VAL A 1 181 ? 1.798 1.623 3.857 1.00 89.69 181 VAL A O 1
ATOM 1438 N N . GLY A 1 182 ? 1.161 3.372 5.105 1.00 86.62 182 GLY A N 1
ATOM 1439 C CA . GLY A 1 182 ? 1.845 4.361 4.268 1.00 86.62 182 GLY A CA 1
ATOM 1440 C C . GLY A 1 182 ? 3.360 4.137 4.202 1.00 86.62 182 GLY A C 1
ATOM 1441 O O . GLY A 1 182 ? 3.935 4.139 3.117 1.00 86.62 182 GLY A O 1
ATOM 1442 N N . TRP A 1 183 ? 4.005 3.890 5.347 1.00 87.94 183 TRP A N 1
ATOM 1443 C CA . TRP A 1 183 ? 5.437 3.573 5.394 1.00 87.94 183 TRP A CA 1
ATOM 1444 C C . TRP A 1 183 ? 5.774 2.272 4.669 1.00 87.94 183 TRP A C 1
ATOM 1446 O O . TRP A 1 183 ? 6.747 2.218 3.924 1.00 87.94 183 TRP A O 1
ATOM 1456 N N . GLN A 1 184 ? 4.952 1.242 4.841 1.00 89.50 184 GLN A N 1
ATOM 1457 C CA . GLN A 1 184 ? 5.087 -0.027 4.134 1.00 89.50 184 GLN A CA 1
ATOM 1458 C C . GLN A 1 184 ? 5.020 0.138 2.609 1.00 89.50 184 GLN A C 1
ATOM 1460 O O . GLN A 1 184 ? 5.820 -0.467 1.900 1.00 89.50 184 GLN A O 1
ATOM 1465 N N . GLY A 1 185 ? 4.131 0.999 2.106 1.00 87.25 185 GLY A N 1
ATOM 1466 C CA . GLY A 1 185 ? 4.075 1.345 0.683 1.00 87.25 185 GLY A CA 1
ATOM 1467 C C . GLY A 1 185 ? 5.339 2.054 0.176 1.00 87.25 185 GLY A C 1
ATOM 1468 O O . GLY A 1 185 ? 5.786 1.792 -0.935 1.00 87.25 185 GLY A O 1
ATOM 1469 N N . ILE A 1 186 ? 5.970 2.904 0.992 1.00 87.56 186 ILE A N 1
ATOM 1470 C CA . ILE A 1 186 ? 7.259 3.531 0.641 1.00 87.56 186 ILE A CA 1
ATOM 1471 C C . ILE A 1 186 ? 8.372 2.478 0.590 1.00 87.56 186 ILE A C 1
ATOM 1473 O O . ILE A 1 186 ? 9.131 2.438 -0.377 1.00 87.56 186 ILE A O 1
ATOM 1477 N N . PHE A 1 187 ? 8.449 1.599 1.594 1.00 88.38 187 PHE A N 1
ATOM 1478 C CA . PHE A 1 187 ? 9.417 0.497 1.611 1.00 88.38 187 PHE A CA 1
ATOM 1479 C C . PHE A 1 187 ? 9.246 -0.443 0.418 1.00 88.38 187 PHE A C 1
ATOM 1481 O O . PHE A 1 187 ? 10.240 -0.901 -0.132 1.00 88.38 187 PHE A O 1
ATOM 1488 N N . PHE A 1 188 ? 8.008 -0.694 -0.011 1.00 88.88 188 PHE A N 1
ATOM 1489 C CA . PHE A 1 188 ? 7.717 -1.455 -1.222 1.00 88.88 188 PHE A CA 1
ATOM 1490 C C . PHE A 1 188 ? 8.350 -0.824 -2.467 1.00 88.88 188 PHE A C 1
ATOM 1492 O O . PHE A 1 188 ? 9.079 -1.498 -3.187 1.00 88.88 188 PHE A O 1
ATOM 1499 N N . ILE A 1 189 ? 8.125 0.475 -2.692 1.00 88.44 189 ILE A N 1
ATOM 1500 C CA . ILE A 1 189 ? 8.709 1.197 -3.834 1.00 88.44 189 ILE A CA 1
ATOM 1501 C C . ILE A 1 189 ? 10.239 1.160 -3.761 1.00 88.44 189 ILE A C 1
ATOM 1503 O O . ILE A 1 189 ? 10.896 0.897 -4.767 1.00 88.44 189 ILE A O 1
ATOM 1507 N N . LEU A 1 190 ? 10.805 1.383 -2.572 1.00 88.00 190 LEU A N 1
ATOM 1508 C CA . LEU A 1 190 ? 12.249 1.340 -2.354 1.00 88.00 190 LEU A CA 1
ATOM 1509 C C . LEU A 1 190 ? 12.827 -0.047 -2.661 1.00 88.00 190 LEU A C 1
ATOM 1511 O O . LEU A 1 190 ? 13.854 -0.136 -3.323 1.00 88.00 190 LEU A O 1
ATOM 1515 N N . LEU A 1 191 ? 12.166 -1.119 -2.219 1.00 91.06 191 LEU A N 1
ATOM 1516 C CA . LEU A 1 191 ? 12.587 -2.494 -2.484 1.00 91.06 191 LEU A CA 1
ATOM 1517 C C . LEU A 1 191 ? 12.578 -2.779 -3.985 1.00 91.06 191 LEU A C 1
ATOM 1519 O O . LEU A 1 191 ? 13.575 -3.265 -4.499 1.00 91.06 191 LEU A O 1
ATOM 1523 N N . ILE A 1 192 ? 11.509 -2.412 -4.698 1.00 90.00 192 ILE A N 1
ATOM 1524 C CA . ILE A 1 192 ? 11.427 -2.568 -6.157 1.00 90.00 192 ILE A CA 1
ATOM 1525 C C . ILE A 1 192 ? 12.539 -1.788 -6.865 1.00 90.00 192 ILE A C 1
ATOM 1527 O O . ILE A 1 192 ? 13.177 -2.326 -7.767 1.00 90.00 192 ILE A O 1
ATOM 1531 N N . ALA A 1 193 ? 12.814 -0.552 -6.441 1.00 86.31 193 ALA A N 1
ATOM 1532 C CA . ALA A 1 193 ? 13.893 0.256 -7.000 1.00 86.31 193 ALA A CA 1
ATOM 1533 C C . ALA A 1 193 ? 15.274 -0.370 -6.745 1.00 86.31 193 ALA A C 1
ATOM 1535 O O . ALA A 1 193 ? 16.080 -0.469 -7.665 1.00 86.31 193 ALA A O 1
ATOM 1536 N N . ILE A 1 194 ? 15.533 -0.842 -5.522 1.00 87.25 194 ILE A N 1
ATOM 1537 C CA . ILE A 1 194 ? 16.770 -1.548 -5.167 1.00 87.25 194 ILE A CA 1
ATOM 1538 C C . ILE A 1 194 ? 16.904 -2.818 -6.008 1.00 87.25 194 ILE A C 1
ATOM 1540 O O . ILE A 1 194 ? 17.935 -3.026 -6.639 1.00 87.25 194 ILE A O 1
ATOM 1544 N N . THR A 1 195 ? 15.861 -3.645 -6.075 1.00 90.38 195 THR A N 1
ATOM 1545 C CA . THR A 1 195 ? 15.859 -4.854 -6.901 1.00 90.38 195 THR A CA 1
ATOM 1546 C C . THR A 1 195 ? 16.134 -4.526 -8.361 1.00 90.38 195 THR A C 1
ATOM 1548 O O . THR A 1 195 ? 16.921 -5.230 -8.980 1.00 90.38 195 THR A O 1
ATOM 1551 N N . LEU A 1 196 ? 15.554 -3.454 -8.908 1.00 87.06 196 LEU A N 1
ATOM 1552 C CA . LEU A 1 196 ? 15.839 -3.018 -10.272 1.00 87.06 196 LEU A CA 1
ATOM 1553 C C . LEU A 1 196 ? 17.328 -2.675 -10.446 1.00 87.06 196 LEU A C 1
ATOM 1555 O O . LEU A 1 196 ? 17.937 -3.122 -11.410 1.00 87.06 196 LEU A O 1
ATOM 1559 N N . ILE A 1 197 ? 17.926 -1.937 -9.505 1.00 85.19 197 ILE A N 1
ATOM 1560 C CA . ILE A 1 197 ? 19.347 -1.537 -9.537 1.00 85.19 197 ILE A CA 1
ATOM 1561 C C . ILE A 1 197 ? 20.295 -2.731 -9.410 1.00 85.19 197 ILE A C 1
ATOM 1563 O O . ILE A 1 197 ? 21.386 -2.671 -9.952 1.00 85.19 197 ILE A O 1
ATOM 1567 N N . PHE A 1 198 ? 19.919 -3.784 -8.682 1.00 86.56 198 PHE A N 1
ATOM 1568 C CA . PHE A 1 198 ? 20.741 -4.994 -8.551 1.00 86.56 198 PHE A CA 1
ATOM 1569 C C . PHE A 1 198 ? 20.514 -5.990 -9.689 1.00 86.56 198 PHE A C 1
ATOM 1571 O O . PHE A 1 198 ? 21.429 -6.718 -10.054 1.00 86.56 198 PHE A O 1
ATOM 1578 N N . ALA A 1 199 ? 19.295 -6.051 -10.226 1.00 87.31 199 ALA A N 1
ATOM 1579 C CA . ALA A 1 199 ? 18.967 -6.915 -11.355 1.00 87.31 199 ALA A CA 1
ATOM 1580 C C . ALA A 1 199 ? 19.509 -6.361 -12.677 1.00 87.31 199 ALA A C 1
ATOM 1582 O O . ALA A 1 199 ? 19.744 -7.121 -13.610 1.00 87.31 199 ALA A O 1
ATOM 1583 N N . SER A 1 200 ? 19.678 -5.044 -12.763 1.00 78.81 200 SER A N 1
ATOM 1584 C CA . SER A 1 200 ? 20.350 -4.388 -13.876 1.00 78.81 200 SER A CA 1
ATOM 1585 C C . SER A 1 200 ? 21.785 -4.097 -13.478 1.00 78.81 200 SER A C 1
ATOM 1587 O O . SER A 1 200 ? 22.021 -3.652 -12.365 1.00 78.81 200 SER A O 1
ATOM 1589 N N . ASP A 1 201 ? 22.759 -4.269 -14.365 1.00 78.50 201 ASP A N 1
ATOM 1590 C CA . ASP A 1 201 ? 24.148 -3.859 -14.098 1.00 78.50 201 ASP A CA 1
ATOM 1591 C C . ASP A 1 201 ? 24.301 -2.313 -14.101 1.00 78.50 201 ASP A C 1
ATOM 1593 O O . ASP A 1 201 ? 25.283 -1.739 -14.575 1.00 78.50 201 ASP A O 1
ATOM 1597 N N . LEU A 1 202 ? 23.303 -1.592 -13.570 1.00 72.44 202 LEU A N 1
ATOM 1598 C CA . LEU A 1 202 ? 23.240 -0.136 -13.476 1.00 72.44 202 LEU A CA 1
ATOM 1599 C C . LEU A 1 202 ? 24.315 0.436 -12.553 1.00 72.44 202 LEU A C 1
ATOM 1601 O O . LEU A 1 202 ? 24.599 1.629 -12.645 1.00 72.44 202 LEU A O 1
ATOM 1605 N N . SER A 1 203 ? 24.920 -0.383 -11.686 1.00 69.56 203 SER A N 1
ATOM 1606 C CA . SER A 1 203 ? 26.033 0.027 -10.820 1.00 69.56 203 SER A CA 1
ATOM 1607 C C . SER A 1 203 ? 27.219 0.567 -11.630 1.00 69.56 203 SER A C 1
ATOM 1609 O O . SER A 1 203 ? 27.851 1.535 -11.211 1.00 69.56 203 SER A O 1
ATOM 1611 N N . VAL A 1 204 ? 27.447 0.033 -12.837 1.00 74.50 204 VAL A N 1
ATOM 1612 C CA . VAL A 1 204 ? 28.486 0.497 -13.773 1.00 74.50 204 VAL A CA 1
ATOM 1613 C C . VAL A 1 204 ? 28.183 1.906 -14.309 1.00 74.50 204 VAL A C 1
ATOM 1615 O O . VAL A 1 204 ? 29.093 2.668 -14.626 1.00 74.50 204 VAL A O 1
ATOM 1618 N N . TYR A 1 205 ? 26.907 2.298 -14.345 1.00 69.50 205 TYR A N 1
ATOM 1619 C CA . TYR A 1 205 ? 26.429 3.601 -14.820 1.00 69.50 205 TYR A CA 1
ATOM 1620 C C . TYR A 1 205 ? 25.780 4.427 -13.703 1.00 69.50 205 TYR A C 1
ATOM 1622 O O . TYR A 1 205 ? 24.899 5.255 -13.962 1.00 69.50 205 TYR A O 1
ATOM 1630 N N . ALA A 1 206 ? 26.247 4.247 -12.463 1.00 67.38 206 ALA A N 1
ATOM 1631 C CA . ALA A 1 206 ? 25.769 4.956 -11.277 1.00 67.38 206 ALA A CA 1
ATOM 1632 C C . ALA A 1 206 ? 25.530 6.476 -11.469 1.00 67.38 206 ALA A C 1
ATOM 1634 O O . ALA A 1 206 ? 24.518 6.964 -10.957 1.00 67.38 206 ALA A O 1
ATOM 1635 N N . PRO A 1 207 ? 26.347 7.233 -12.242 1.00 74.88 207 PRO A N 1
ATOM 1636 C CA . PRO A 1 207 ? 26.095 8.660 -12.470 1.00 74.88 207 PRO A CA 1
ATOM 1637 C C . PRO A 1 207 ? 24.775 8.951 -13.205 1.00 74.88 207 PRO A C 1
ATOM 1639 O O . PRO A 1 207 ? 24.105 9.937 -12.913 1.00 74.88 207 PRO A O 1
ATOM 1642 N N . GLN A 1 208 ? 24.374 8.086 -14.143 1.00 65.19 208 GLN A N 1
ATOM 1643 C CA . GLN A 1 208 ? 23.146 8.243 -14.936 1.00 65.19 208 GLN A CA 1
ATOM 1644 C C . GLN A 1 208 ? 21.921 7.725 -14.172 1.00 65.19 208 GLN A C 1
ATOM 1646 O O . GLN A 1 208 ? 20.859 8.342 -14.215 1.00 65.19 208 GLN A O 1
ATOM 1651 N N . GLY A 1 209 ? 22.080 6.639 -13.406 1.00 63.19 209 GLY A N 1
ATOM 1652 C CA . GLY A 1 209 ? 21.031 6.127 -12.518 1.00 63.19 209 GLY A CA 1
ATOM 1653 C C . GLY A 1 209 ? 20.672 7.097 -11.383 1.00 63.19 209 GLY A C 1
ATOM 1654 O O . GLY A 1 209 ? 19.498 7.234 -11.036 1.00 63.19 209 GLY A O 1
ATOM 1655 N N . MET A 1 210 ? 21.654 7.836 -10.847 1.00 70.56 210 MET A N 1
ATOM 1656 C CA . MET A 1 210 ? 21.420 8.848 -9.806 1.00 70.56 210 MET A CA 1
ATOM 1657 C C . MET A 1 210 ? 20.458 9.954 -10.252 1.00 70.56 210 MET A C 1
ATOM 1659 O O . MET A 1 210 ? 19.618 10.367 -9.457 1.00 70.56 210 MET A O 1
ATOM 1663 N N . LEU A 1 211 ? 20.522 10.402 -11.511 1.00 69.25 211 LEU A N 1
ATOM 1664 C CA . LEU A 1 211 ? 19.659 11.478 -12.020 1.00 69.25 211 LEU A CA 1
ATOM 1665 C C . LEU A 1 211 ? 18.165 11.139 -11.935 1.00 69.25 211 LEU A C 1
ATOM 1667 O O . LEU A 1 211 ? 17.349 12.029 -11.707 1.00 69.25 211 LEU A O 1
ATOM 1671 N N . ILE A 1 212 ? 17.811 9.859 -12.066 1.00 67.12 212 ILE A N 1
ATOM 1672 C CA . ILE A 1 212 ? 16.424 9.397 -11.950 1.00 67.12 212 ILE A CA 1
ATOM 1673 C C . ILE A 1 212 ? 16.021 9.264 -10.479 1.00 67.12 212 ILE A C 1
ATOM 1675 O O . ILE A 1 212 ? 14.898 9.602 -10.123 1.00 67.12 212 ILE A O 1
ATOM 1679 N N . ILE A 1 213 ? 16.920 8.801 -9.607 1.00 68.50 213 ILE A N 1
ATOM 1680 C CA . ILE A 1 213 ? 16.612 8.510 -8.196 1.00 68.50 213 ILE A CA 1
ATOM 1681 C C . ILE A 1 213 ? 16.554 9.788 -7.345 1.00 68.50 213 ILE A C 1
ATOM 1683 O O . ILE A 1 213 ? 15.732 9.885 -6.431 1.00 68.50 213 ILE A O 1
ATOM 1687 N N . ILE A 1 214 ? 17.394 10.782 -7.647 1.00 76.88 214 ILE A N 1
ATOM 1688 C CA . ILE A 1 214 ? 17.545 12.010 -6.853 1.00 76.88 214 ILE A CA 1
ATOM 1689 C C . ILE A 1 214 ? 16.217 12.771 -6.669 1.00 76.88 214 ILE A C 1
ATOM 1691 O O . ILE A 1 214 ? 15.893 13.077 -5.522 1.00 76.88 214 ILE A O 1
ATOM 1695 N N . PRO A 1 215 ? 15.394 13.038 -7.703 1.00 74.31 215 PRO A N 1
ATOM 1696 C CA . PRO A 1 215 ? 14.126 13.750 -7.525 1.00 74.31 215 PRO A CA 1
ATOM 1697 C C . PRO A 1 215 ? 13.152 13.033 -6.580 1.00 74.31 215 PRO A C 1
ATOM 1699 O O . PRO A 1 215 ? 12.498 13.675 -5.756 1.00 74.31 215 PRO A O 1
ATOM 1702 N N . PHE A 1 216 ? 13.087 11.698 -6.644 1.00 70.56 216 PHE A N 1
ATOM 1703 C CA . PHE A 1 216 ? 12.239 10.901 -5.752 1.00 70.56 216 PHE A CA 1
ATOM 1704 C C . PHE A 1 216 ? 12.783 10.871 -4.324 1.00 70.56 216 PHE A C 1
ATOM 1706 O O . PHE A 1 216 ? 12.010 10.999 -3.373 1.00 70.56 216 PHE A O 1
ATOM 1713 N N . ALA A 1 217 ? 14.104 10.756 -4.166 1.00 73.25 217 ALA A N 1
ATOM 1714 C CA . ALA A 1 217 ? 14.758 10.828 -2.865 1.00 73.25 217 ALA A CA 1
ATOM 1715 C C . ALA A 1 217 ? 14.538 12.202 -2.211 1.00 73.25 217 ALA A C 1
ATOM 1717 O O . ALA A 1 217 ? 14.138 12.264 -1.049 1.00 73.25 217 ALA A O 1
ATOM 1718 N N . ILE A 1 218 ? 14.700 13.293 -2.970 1.00 76.94 218 ILE A N 1
ATOM 1719 C CA . ILE A 1 218 ? 14.401 14.656 -2.516 1.00 76.94 218 ILE A CA 1
ATOM 1720 C C . ILE A 1 218 ? 12.932 14.747 -2.107 1.00 76.94 218 ILE A C 1
ATOM 1722 O O . ILE A 1 218 ? 12.658 15.125 -0.975 1.00 76.94 218 ILE A O 1
ATOM 1726 N N . GLY A 1 219 ? 11.987 14.328 -2.955 1.00 75.81 219 GLY A N 1
ATOM 1727 C CA . GLY A 1 219 ? 10.558 14.368 -2.629 1.00 75.81 219 GLY A CA 1
ATOM 1728 C C . GLY A 1 219 ? 10.201 13.597 -1.351 1.00 75.81 219 GLY A C 1
ATOM 1729 O O . GLY A 1 219 ? 9.435 14.090 -0.516 1.00 75.81 219 GLY A O 1
ATOM 1730 N N . ALA A 1 220 ? 10.794 12.417 -1.150 1.00 72.44 220 ALA A N 1
ATOM 1731 C CA . ALA A 1 220 ? 10.612 11.620 0.060 1.00 72.44 220 ALA A CA 1
ATOM 1732 C C . ALA A 1 220 ? 11.183 12.323 1.305 1.00 72.44 220 ALA A C 1
ATOM 1734 O O . ALA A 1 220 ? 10.487 12.444 2.318 1.00 72.44 220 ALA A O 1
ATOM 1735 N N . VAL A 1 221 ? 12.414 12.841 1.220 1.00 76.31 221 VAL A N 1
ATOM 1736 C CA . VAL A 1 221 ? 13.076 13.577 2.310 1.00 76.31 221 VAL A CA 1
ATOM 1737 C C . VAL A 1 221 ? 12.321 14.866 2.637 1.00 76.31 221 VAL A C 1
ATOM 1739 O O . VAL A 1 221 ? 12.056 15.133 3.809 1.00 76.31 221 VAL A O 1
ATOM 1742 N N . SER A 1 222 ? 11.891 15.629 1.631 1.00 74.94 222 SER A N 1
ATOM 1743 C CA . SER A 1 222 ? 11.082 16.840 1.795 1.00 74.94 222 SER A CA 1
ATOM 1744 C C . SER A 1 222 ? 9.768 16.542 2.514 1.00 74.94 222 SER A C 1
ATOM 1746 O O . SER A 1 222 ? 9.394 17.265 3.436 1.00 74.94 222 SER A O 1
ATOM 1748 N N . ASN A 1 223 ? 9.084 15.449 2.166 1.00 74.56 223 ASN A N 1
ATOM 1749 C CA . ASN A 1 223 ? 7.845 15.052 2.837 1.00 74.56 223 ASN A CA 1
ATOM 1750 C C . ASN A 1 223 ? 8.087 14.686 4.316 1.00 74.56 223 ASN A C 1
ATOM 1752 O O . ASN A 1 223 ? 7.353 15.129 5.206 1.00 74.56 223 ASN A O 1
ATOM 1756 N N . ILE A 1 224 ? 9.161 13.942 4.608 1.00 75.62 224 ILE A N 1
ATOM 1757 C CA . ILE A 1 224 ? 9.567 13.625 5.986 1.00 75.62 224 ILE A CA 1
ATOM 1758 C C . ILE A 1 224 ? 9.891 14.908 6.767 1.00 75.62 224 ILE A C 1
ATOM 1760 O O . ILE A 1 224 ? 9.412 15.073 7.894 1.00 75.62 224 ILE A O 1
ATOM 1764 N N . ALA A 1 225 ? 10.640 15.837 6.167 1.00 76.69 225 ALA A N 1
ATOM 1765 C CA . ALA A 1 225 ? 11.010 17.112 6.774 1.00 76.69 225 ALA A CA 1
ATOM 1766 C C . ALA A 1 225 ? 9.775 17.970 7.098 1.00 76.69 225 ALA A C 1
ATOM 1768 O O . ALA A 1 225 ? 9.605 18.395 8.244 1.00 76.69 225 ALA A O 1
ATOM 1769 N N . VAL A 1 226 ? 8.848 18.134 6.145 1.00 83.00 226 VAL A N 1
ATOM 1770 C CA . VAL A 1 226 ? 7.579 18.855 6.357 1.00 83.00 226 VAL A CA 1
ATOM 1771 C C . VAL A 1 226 ? 6.772 18.217 7.486 1.00 83.00 226 VAL A C 1
ATOM 1773 O O . VAL A 1 226 ? 6.212 18.916 8.333 1.00 83.00 226 VAL A O 1
ATOM 1776 N N . ARG A 1 227 ? 6.728 16.882 7.548 1.00 79.00 227 ARG A N 1
ATOM 1777 C CA . ARG A 1 227 ? 6.000 16.165 8.599 1.00 79.00 227 ARG A CA 1
ATOM 1778 C C . ARG A 1 227 ? 6.637 16.343 9.977 1.00 79.00 227 ARG A C 1
ATOM 1780 O O . ARG A 1 227 ? 5.901 16.473 10.955 1.00 79.00 227 ARG A O 1
ATOM 1787 N N . SER A 1 228 ? 7.967 16.354 10.059 1.00 78.31 228 SER A N 1
ATOM 1788 C CA . SER A 1 228 ? 8.710 16.609 11.300 1.00 78.31 228 SER A CA 1
ATOM 1789 C C . SER A 1 228 ? 8.417 18.012 11.842 1.00 78.31 228 SER A C 1
ATOM 1791 O O . SER A 1 228 ? 8.044 18.166 13.006 1.00 78.31 228 SER A O 1
ATOM 1793 N N . ILE A 1 229 ? 8.450 19.022 10.968 1.00 81.31 229 ILE A N 1
ATOM 1794 C CA . ILE A 1 229 ? 8.143 20.417 11.315 1.00 81.31 229 ILE A CA 1
ATOM 1795 C C . ILE A 1 229 ? 6.682 20.561 11.759 1.00 81.31 229 ILE A C 1
ATOM 1797 O O . ILE A 1 229 ? 6.397 21.141 12.807 1.00 81.31 229 ILE A O 1
ATOM 1801 N N . ARG A 1 230 ? 5.740 19.965 11.017 1.00 78.69 230 ARG A N 1
ATOM 1802 C CA . ARG A 1 230 ? 4.310 20.039 11.346 1.00 78.69 230 ARG A CA 1
ATOM 1803 C C . ARG A 1 230 ? 3.981 19.355 12.679 1.00 78.69 230 ARG A C 1
ATOM 1805 O O . ARG A 1 230 ? 3.079 19.812 13.370 1.00 78.69 230 ARG A O 1
ATOM 1812 N N . ARG A 1 231 ? 4.703 18.293 13.071 1.00 70.50 231 ARG A N 1
ATOM 1813 C CA . ARG A 1 231 ? 4.557 17.694 14.413 1.00 70.50 231 ARG A CA 1
ATOM 1814 C C . ARG A 1 231 ? 5.005 18.646 15.513 1.00 70.50 231 ARG A C 1
ATOM 1816 O O . ARG A 1 231 ? 4.276 18.783 16.484 1.00 70.50 231 ARG A O 1
ATOM 1823 N N . LYS A 1 232 ? 6.150 19.318 15.347 1.00 72.44 232 LYS A N 1
ATOM 1824 C CA . LYS A 1 232 ? 6.624 20.307 16.328 1.00 72.44 232 LYS A CA 1
ATOM 1825 C C . LYS A 1 232 ? 5.619 21.447 16.520 1.00 72.44 232 LYS A C 1
ATOM 1827 O O . LYS A 1 232 ? 5.383 21.845 17.649 1.00 72.44 232 LYS A O 1
ATOM 1832 N N . LEU A 1 233 ? 4.967 21.890 15.443 1.00 68.75 233 LEU A N 1
ATOM 1833 C CA . LEU A 1 233 ? 3.902 22.901 15.502 1.00 68.75 233 LEU A CA 1
ATOM 1834 C C . LEU A 1 233 ? 2.628 22.396 16.208 1.00 68.75 233 LEU A C 1
ATOM 1836 O O . LEU A 1 233 ? 1.995 23.148 16.936 1.00 68.75 233 LEU A O 1
ATOM 1840 N N . LYS A 1 234 ? 2.260 21.119 16.030 1.00 55.19 234 LYS A N 1
ATOM 1841 C CA . LYS A 1 234 ? 1.033 20.536 16.606 1.00 55.19 234 LYS A CA 1
ATOM 1842 C C . LYS A 1 234 ? 1.135 20.171 18.091 1.00 55.19 234 LYS A C 1
ATOM 1844 O O . LYS A 1 234 ? 0.103 19.995 18.721 1.00 55.19 234 LYS A O 1
ATOM 1849 N N . LEU A 1 235 ? 2.346 20.059 18.645 1.00 54.56 235 LEU A N 1
ATOM 1850 C CA . LEU A 1 235 ? 2.546 19.850 20.087 1.00 54.56 235 LEU A CA 1
ATOM 1851 C C . LEU A 1 235 ? 2.212 21.091 20.934 1.00 54.56 235 LEU A C 1
ATOM 1853 O O . LEU A 1 235 ? 2.157 20.979 22.151 1.00 54.56 235 LEU A O 1
ATOM 1857 N N . SER A 1 236 ? 1.980 22.251 20.311 1.00 52.38 236 SER A N 1
ATOM 1858 C CA . SER A 1 236 ? 1.624 23.482 21.026 1.00 52.38 236 SER A CA 1
ATOM 1859 C C . SER A 1 236 ? 0.114 23.662 21.248 1.00 52.38 236 SER A C 1
ATOM 1861 O O . SER A 1 236 ? -0.280 24.605 21.926 1.00 52.38 236 SER A O 1
ATOM 1863 N N . GLU A 1 237 ? -0.726 22.774 20.705 1.00 50.44 237 GLU A N 1
ATOM 1864 C CA . GLU A 1 237 ? -2.174 22.729 20.949 1.00 50.44 237 GLU A CA 1
ATOM 1865 C C . GLU A 1 237 ? -2.545 21.359 21.529 1.00 50.44 237 GLU A C 1
ATOM 1867 O O . GLU A 1 237 ? -3.066 20.477 20.844 1.00 50.44 237 GLU A O 1
ATOM 1872 N N . GLU A 1 238 ? -2.253 21.151 22.808 1.00 45.84 238 GLU A N 1
ATOM 1873 C CA . GLU A 1 238 ? -2.882 20.079 23.572 1.00 45.84 238 GLU A CA 1
ATOM 1874 C C . GLU A 1 238 ? -4.197 20.629 24.152 1.00 45.84 238 GLU A C 1
ATOM 1876 O O . GLU A 1 238 ? -4.153 21.503 25.021 1.00 45.84 238 GLU A O 1
ATOM 1881 N N . PRO A 1 239 ? -5.392 20.181 23.721 1.00 44.31 239 PRO A N 1
ATOM 1882 C CA . PRO A 1 239 ? -6.565 20.369 24.553 1.00 44.31 239 PRO A CA 1
ATOM 1883 C C . PRO A 1 239 ? -6.413 19.423 25.744 1.00 44.31 239 PRO A C 1
ATOM 1885 O O . PRO A 1 239 ? -6.586 18.210 25.616 1.00 44.31 239 PRO A O 1
ATOM 1888 N N . ALA A 1 240 ? -6.057 19.997 26.892 1.00 43.84 240 ALA A N 1
ATOM 1889 C CA . ALA A 1 240 ? -6.029 19.325 28.179 1.00 43.84 240 ALA A CA 1
ATOM 1890 C C . ALA A 1 240 ? -7.280 18.441 28.366 1.00 43.84 240 ALA A C 1
ATOM 1892 O O . ALA A 1 240 ? -8.412 18.923 28.330 1.00 43.84 240 ALA A O 1
ATOM 1893 N N . THR A 1 241 ? -7.048 17.135 28.517 1.00 42.66 241 THR A N 1
ATOM 1894 C CA . THR A 1 241 ? -7.868 16.197 29.307 1.00 42.66 241 THR A CA 1
ATOM 1895 C C . THR A 1 241 ? -9.395 16.360 29.235 1.00 42.66 241 THR A C 1
ATOM 1897 O O . THR A 1 241 ? -10.080 16.434 30.252 1.00 42.66 241 THR A O 1
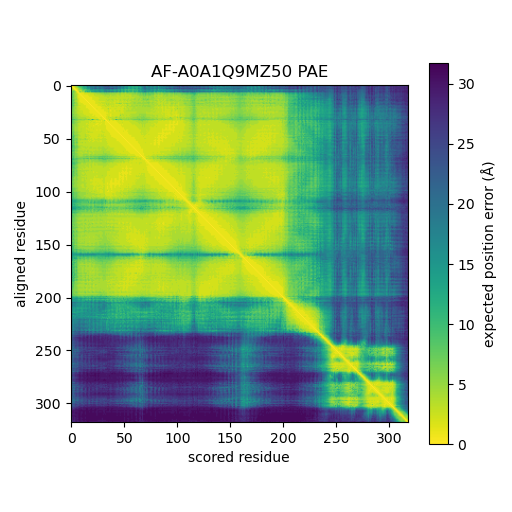ATOM 1900 N N . ALA A 1 242 ? -9.979 16.312 28.041 1.00 41.03 242 ALA A N 1
ATOM 1901 C CA . ALA A 1 242 ? -11.429 16.187 27.898 1.00 41.03 242 ALA A CA 1
ATOM 1902 C C . ALA A 1 242 ? -11.838 14.704 27.827 1.00 41.03 242 ALA A C 1
ATOM 1904 O O . ALA A 1 242 ? -11.882 14.112 26.751 1.00 41.03 242 ALA A O 1
ATOM 1905 N N . PHE A 1 243 ? -12.159 14.089 28.970 1.00 45.47 243 PHE A N 1
ATOM 1906 C CA . PHE A 1 243 ? -12.946 12.850 28.980 1.00 45.47 243 PHE A CA 1
ATOM 1907 C C . PHE A 1 243 ? -14.339 13.168 28.425 1.00 45.47 243 PHE A C 1
ATOM 1909 O O . PHE A 1 243 ? -15.000 14.079 28.909 1.00 45.47 243 PHE A O 1
ATOM 1916 N N . TYR A 1 244 ? -14.776 12.447 27.396 1.00 44.50 244 TYR A N 1
ATOM 1917 C CA . TYR A 1 244 ? -16.017 12.726 26.678 1.00 44.50 244 TYR A CA 1
ATOM 1918 C C . TYR A 1 244 ? -17.123 11.724 27.057 1.00 44.50 244 TYR A C 1
ATOM 1920 O O . TYR A 1 244 ? -17.242 10.682 26.414 1.00 44.50 244 TYR A O 1
ATOM 1928 N N . ASP A 1 245 ? -17.964 12.037 28.049 1.00 50.38 245 ASP A N 1
ATOM 1929 C CA . ASP A 1 245 ? -19.026 11.117 28.509 1.00 50.38 245 ASP A CA 1
ATOM 1930 C C . ASP A 1 245 ? -20.409 11.451 27.992 1.00 50.38 245 ASP A C 1
ATOM 1932 O O . ASP A 1 245 ? -21.008 12.434 28.394 1.00 50.38 245 ASP A O 1
ATOM 1936 N N . LEU A 1 246 ? -20.933 10.617 27.112 1.00 49.22 246 LEU A N 1
ATOM 1937 C CA . LEU A 1 246 ? -22.252 10.711 26.495 1.00 49.22 246 LEU A CA 1
ATOM 1938 C C . LEU A 1 246 ? -23.376 10.950 27.629 1.00 49.22 246 LEU A C 1
ATOM 1940 O O . LEU A 1 246 ? -23.144 10.422 28.692 1.00 49.22 246 LEU A O 1
ATOM 1944 N N . LEU A 1 247 ? -24.467 11.779 27.534 1.00 60.38 247 LEU A N 1
ATOM 1945 C CA . LEU A 1 247 ? -25.608 12.226 28.421 1.00 60.38 247 LEU A CA 1
ATOM 1946 C C . LEU A 1 247 ? -27.032 11.768 27.969 1.00 60.38 247 LEU A C 1
ATOM 1948 O O . LEU A 1 247 ? -27.539 12.221 26.935 1.00 60.38 247 LEU A O 1
ATOM 1952 N N . VAL A 1 248 ? -27.770 11.032 28.803 1.00 65.62 248 VAL A N 1
ATOM 1953 C CA . VAL A 1 248 ? -29.224 10.762 28.709 1.00 65.62 248 VAL A CA 1
ATOM 1954 C C . VAL A 1 248 ? -30.077 11.697 29.540 1.00 65.62 248 VAL A C 1
ATOM 1956 O O . VAL A 1 248 ? -29.631 12.218 30.553 1.00 65.62 248 VAL A O 1
ATOM 1959 N N . LYS A 1 249 ? -31.372 11.783 29.209 1.00 74.31 249 LYS A N 1
ATOM 1960 C CA . LYS A 1 249 ? -32.388 12.100 30.221 1.00 74.31 249 LYS A CA 1
ATOM 1961 C C . LYS A 1 249 ? -32.679 10.872 31.080 1.00 74.31 249 LYS A C 1
ATOM 1963 O O . LYS A 1 249 ? -33.030 9.814 30.565 1.00 74.31 249 LYS A O 1
ATOM 1968 N N . CYS A 1 250 ? -32.571 11.036 32.390 1.00 74.31 250 C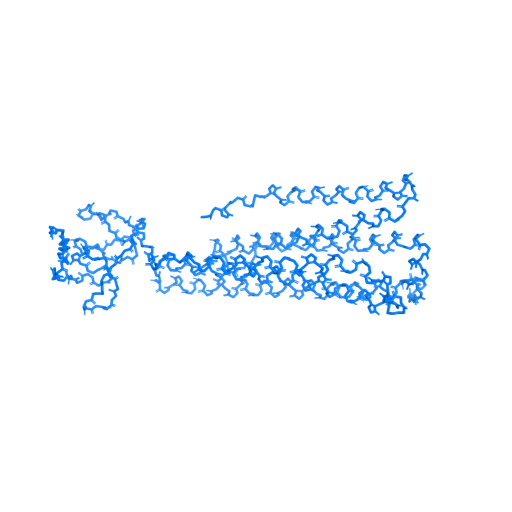YS A N 1
ATOM 1969 C CA . CYS A 1 250 ? -32.999 10.031 33.347 1.00 74.31 250 CYS A CA 1
ATOM 1970 C C . CYS A 1 250 ? -34.524 9.814 33.253 1.00 74.31 250 CYS A C 1
ATOM 1972 O O . CYS A 1 250 ? -35.263 10.793 33.375 1.00 74.31 250 CYS A O 1
ATOM 1974 N N . PRO A 1 251 ? -35.016 8.571 33.093 1.00 72.88 251 PRO A N 1
ATOM 1975 C CA . PRO A 1 251 ? -36.447 8.287 33.022 1.00 72.88 251 PRO A CA 1
ATOM 1976 C C . PRO A 1 251 ? -37.156 8.505 34.365 1.00 72.88 251 PRO A C 1
ATOM 1978 O O . PRO A 1 251 ? -38.359 8.724 34.380 1.00 72.88 251 PRO A O 1
ATOM 1981 N N . SER A 1 252 ? -36.426 8.472 35.487 1.00 80.38 252 SER A N 1
ATOM 1982 C CA . SER A 1 252 ? -37.017 8.645 36.819 1.00 80.38 252 SER A CA 1
ATOM 1983 C C . SER A 1 252 ? -37.144 10.109 37.241 1.00 80.38 252 SER A C 1
ATOM 1985 O O . SER A 1 252 ? -38.182 10.489 37.766 1.00 80.38 252 SER A O 1
ATOM 1987 N N . CYS A 1 253 ? -36.121 10.941 37.020 1.00 81.25 253 CYS A N 1
ATOM 1988 C CA . CYS A 1 253 ? -36.120 12.330 37.505 1.00 81.25 253 CYS A CA 1
ATOM 1989 C C . CYS A 1 253 ? -36.057 13.388 36.393 1.00 81.25 253 CYS A C 1
ATOM 1991 O O . CYS A 1 253 ? -35.994 14.581 36.680 1.00 81.25 253 CYS A O 1
ATOM 1993 N N . GLY A 1 254 ? -36.008 12.979 35.122 1.00 75.00 254 GLY A N 1
ATOM 1994 C CA . GLY A 1 254 ? -35.981 13.879 33.966 1.00 75.00 254 GLY A CA 1
ATOM 1995 C C . GLY A 1 254 ? -34.673 14.653 33.752 1.00 75.00 254 GLY A C 1
ATOM 1996 O O . GLY A 1 254 ? -34.509 15.282 32.703 1.00 75.00 254 GLY A O 1
ATOM 1997 N N . SER A 1 255 ? -33.719 14.609 34.691 1.00 77.00 255 SER A N 1
ATOM 1998 C CA . SER A 1 255 ? -32.453 15.340 34.574 1.00 77.00 255 SER A CA 1
ATOM 1999 C C . SER A 1 255 ? -31.521 14.727 33.531 1.00 77.00 255 SER A C 1
ATOM 2001 O O . SER A 1 255 ? -31.487 13.508 33.349 1.00 77.00 255 SER A O 1
ATOM 2003 N N . LYS A 1 256 ? -30.707 15.570 32.888 1.00 67.88 256 LYS A N 1
ATOM 2004 C CA . LYS A 1 256 ? -29.630 15.127 31.992 1.00 67.88 256 LYS A CA 1
ATOM 2005 C C . LYS A 1 256 ? -28.491 14.504 32.820 1.00 67.88 256 LYS A C 1
ATOM 2007 O O . LYS A 1 256 ? -28.114 15.082 33.832 1.00 67.88 256 LYS A O 1
ATOM 2012 N N . THR A 1 257 ? -27.962 13.348 32.424 1.00 64.25 257 THR A N 1
ATOM 2013 C CA . THR A 1 257 ? -26.925 12.593 33.156 1.00 64.25 257 THR A CA 1
ATOM 2014 C C . THR A 1 257 ? -26.103 11.703 32.229 1.00 64.25 257 THR A C 1
ATOM 2016 O O . THR A 1 257 ? -26.623 11.290 31.206 1.00 64.25 257 THR A O 1
ATOM 2019 N N . ALA A 1 258 ? -24.848 11.389 32.551 1.00 59.41 258 ALA A N 1
ATOM 2020 C CA . ALA A 1 258 ? -23.946 10.657 31.655 1.00 59.41 258 ALA A CA 1
ATOM 2021 C C . ALA A 1 258 ? -24.306 9.159 31.384 1.00 59.41 258 ALA A C 1
ATOM 2023 O O . ALA A 1 258 ? -24.313 8.353 32.306 1.00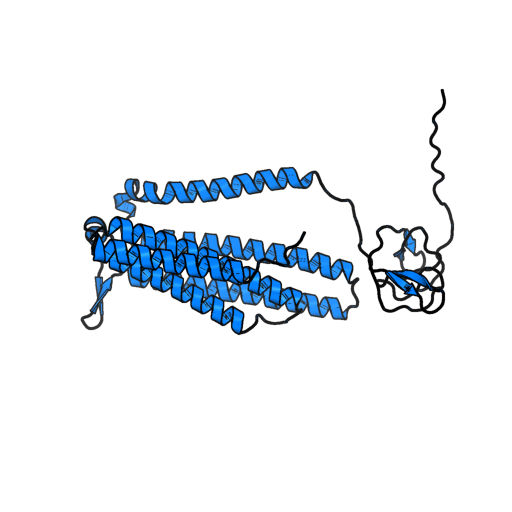 59.41 258 ALA A O 1
ATOM 2024 N N . GLN A 1 259 ? -24.469 8.760 30.112 1.00 53.34 259 GLN A N 1
ATOM 2025 C CA . GLN A 1 259 ? -24.506 7.406 29.511 1.00 53.34 259 GLN A CA 1
ATOM 2026 C C . GLN A 1 259 ? -23.334 6.501 29.899 1.00 53.34 259 GLN A C 1
ATOM 2028 O O . GLN A 1 259 ? -23.486 5.286 29.937 1.00 53.34 259 GLN A O 1
ATOM 2033 N N . GLY A 1 260 ? -22.149 7.063 30.157 1.00 52.94 260 GLY A N 1
ATOM 2034 C CA . GLY A 1 260 ? -20.991 6.279 30.607 1.00 52.94 260 GLY A CA 1
ATOM 2035 C C . GLY A 1 260 ? -21.143 5.732 32.034 1.00 52.94 260 GLY A C 1
ATOM 2036 O O . GLY A 1 260 ? -20.323 4.925 32.474 1.00 52.94 260 GLY A O 1
ATOM 2037 N N . GLY A 1 261 ? -22.161 6.191 32.768 1.00 57.62 261 GLY A N 1
ATOM 2038 C CA . GLY A 1 261 ? -22.484 5.758 34.118 1.00 57.62 261 GLY A CA 1
ATOM 2039 C C . GLY A 1 261 ? -23.658 4.789 34.162 1.00 57.62 261 GLY A C 1
ATOM 2040 O O . GLY A 1 261 ? -24.648 4.949 33.458 1.00 57.62 261 GLY A O 1
ATOM 2041 N N . THR A 1 262 ? -23.570 3.810 35.056 1.00 67.31 262 THR A N 1
ATOM 2042 C CA . THR A 1 262 ? -24.668 2.897 35.378 1.00 67.31 262 THR A CA 1
ATOM 2043 C C . THR A 1 262 ? -25.825 3.637 36.054 1.00 67.31 262 THR A C 1
ATOM 2045 O O . THR A 1 262 ? -26.965 3.213 35.913 1.00 67.31 262 THR A O 1
ATOM 2048 N N . PHE A 1 263 ? -25.549 4.730 36.774 1.00 73.50 263 PHE A N 1
ATOM 2049 C CA . PHE A 1 263 ? -26.507 5.456 37.611 1.00 73.50 263 PHE A CA 1
ATOM 2050 C C . PHE A 1 263 ? -26.604 6.943 37.247 1.00 73.50 263 PHE A C 1
ATOM 2052 O O . PHE A 1 263 ? -25.624 7.576 36.860 1.00 73.50 263 PHE A O 1
ATOM 2059 N N . CYS A 1 264 ? -27.793 7.511 37.435 1.00 76.56 264 CYS A N 1
ATOM 2060 C CA . CYS A 1 264 ? -28.086 8.920 37.266 1.00 76.56 264 CYS A CA 1
ATOM 2061 C C . CYS A 1 264 ? -27.395 9.721 38.362 1.00 76.56 264 CYS A C 1
ATOM 2063 O O . CYS A 1 264 ? -27.592 9.504 39.553 1.00 76.56 264 CYS A O 1
ATOM 2065 N N . GLU A 1 265 ? -26.661 10.731 37.949 1.00 73.38 265 GLU A N 1
ATOM 2066 C CA . GLU A 1 265 ? -25.842 11.578 38.811 1.00 73.38 265 GLU A CA 1
ATOM 2067 C C . GLU A 1 265 ? -26.655 12.501 39.728 1.00 73.38 265 GLU A C 1
ATOM 2069 O O . GLU A 1 265 ? -26.121 13.071 40.681 1.00 73.38 265 GLU A O 1
ATOM 2074 N N . ASN A 1 266 ? -27.951 12.643 39.440 1.00 78.62 266 ASN A N 1
ATOM 2075 C CA . ASN A 1 266 ? -28.862 13.525 40.159 1.00 78.62 266 ASN A CA 1
ATOM 2076 C C . ASN A 1 266 ? -29.821 12.777 41.099 1.00 78.62 266 ASN A C 1
ATOM 2078 O O . ASN A 1 266 ? -30.166 13.297 42.154 1.00 78.62 266 ASN A O 1
ATOM 2082 N N . CYS A 1 267 ? -30.250 11.562 40.737 1.00 77.56 267 CYS A N 1
ATOM 2083 C CA . CYS A 1 267 ? -31.209 10.782 41.538 1.00 77.56 267 CYS A CA 1
ATOM 2084 C C . CYS A 1 267 ? -30.737 9.372 41.917 1.00 77.56 267 CYS A C 1
ATOM 2086 O O . CYS A 1 267 ? -31.444 8.678 42.636 1.00 77.56 267 CYS A O 1
ATOM 2088 N N . GLY A 1 268 ? -29.590 8.918 41.410 1.00 71.38 268 GLY A N 1
ATOM 2089 C CA . GLY A 1 268 ? -29.057 7.584 41.688 1.00 71.38 268 GLY A CA 1
ATOM 2090 C C . GLY A 1 268 ? -29.753 6.433 40.952 1.00 71.38 268 GLY A C 1
ATOM 2091 O O . GLY A 1 268 ? -29.333 5.295 41.119 1.00 71.38 268 GLY A O 1
ATOM 2092 N N . VAL A 1 269 ? -30.779 6.676 40.121 1.00 75.19 269 VAL A N 1
ATOM 2093 C CA . VAL A 1 269 ? -31.473 5.603 39.376 1.00 75.19 269 VAL A CA 1
ATOM 2094 C C . VAL A 1 269 ? -30.634 5.081 38.207 1.00 75.19 269 VAL A C 1
ATOM 2096 O O . VAL A 1 269 ? -29.897 5.840 37.589 1.00 75.19 269 VAL A O 1
ATOM 2099 N N . ARG A 1 270 ? -30.779 3.807 37.838 1.00 67.06 270 ARG A N 1
ATOM 2100 C CA . ARG A 1 270 ? -30.032 3.205 36.722 1.00 67.06 270 ARG A CA 1
ATOM 2101 C C . ARG A 1 270 ? -30.461 3.763 35.349 1.00 67.06 270 ARG A C 1
ATOM 2103 O O . ARG A 1 270 ? -31.659 3.870 35.099 1.00 67.06 270 ARG A O 1
ATOM 2110 N N . VAL A 1 271 ? -29.524 4.091 34.449 1.00 64.50 271 VAL A N 1
ATOM 2111 C CA . VAL A 1 271 ? -29.825 4.706 33.127 1.00 64.50 271 VAL A CA 1
ATOM 2112 C C . VAL A 1 271 ? -29.017 4.072 31.990 1.00 64.50 271 VAL A C 1
A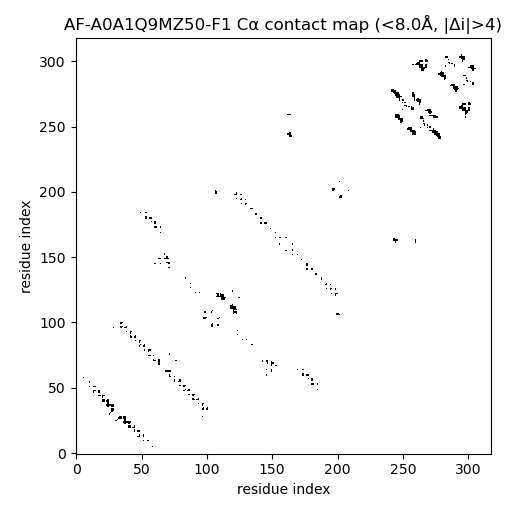TOM 2114 O O . VAL A 1 271 ? -27.934 3.558 32.247 1.00 64.50 271 VAL A O 1
ATOM 2117 N N . ILE A 1 272 ? -29.551 4.072 30.752 1.00 50.53 272 ILE A N 1
ATOM 2118 C CA . ILE A 1 272 ? -29.012 3.255 29.641 1.00 50.53 272 ILE A CA 1
ATOM 2119 C C . ILE A 1 272 ? -28.622 4.032 28.352 1.00 50.53 272 ILE A C 1
ATOM 2121 O O . ILE A 1 272 ? -28.057 3.387 27.501 1.00 50.53 272 ILE A O 1
ATOM 2125 N N . GLU A 1 273 ? -28.759 5.355 28.121 1.00 49.41 273 GLU A N 1
ATOM 2126 C CA . GLU A 1 273 ? -28.321 5.950 26.802 1.00 49.41 273 GLU A CA 1
ATOM 2127 C C . GLU A 1 273 ? -27.709 7.396 26.802 1.00 49.41 273 GLU A C 1
ATOM 2129 O O . GLU A 1 273 ? -27.534 7.937 27.869 1.00 49.41 273 GLU A O 1
ATOM 2134 N N . GLY A 1 274 ? -27.333 8.059 25.679 1.00 39.75 274 GLY A N 1
ATOM 2135 C CA . GLY A 1 274 ? -27.187 9.553 25.516 1.00 39.75 274 GLY A CA 1
ATOM 2136 C C . GLY A 1 274 ? -25.781 10.253 25.435 1.00 39.75 274 GLY A C 1
ATOM 2137 O O . GLY A 1 274 ? -24.849 9.570 25.737 1.00 39.75 274 GLY A O 1
ATOM 2138 N N . THR A 1 275 ? -25.600 11.573 25.058 1.00 41.84 275 THR A N 1
ATOM 2139 C CA . THR A 1 275 ? -24.437 12.477 24.552 1.00 41.84 275 THR A CA 1
ATOM 2140 C C . THR A 1 275 ? -23.499 13.459 25.426 1.00 41.84 275 THR A C 1
ATOM 2142 O O . THR A 1 275 ? -23.962 14.048 26.366 1.00 41.84 275 THR A O 1
ATOM 2145 N N . ARG A 1 276 ? -22.206 13.754 25.100 1.00 36.16 276 ARG A N 1
ATOM 2146 C CA . ARG A 1 276 ? -20.987 14.122 25.957 1.00 36.16 276 ARG A CA 1
ATOM 2147 C C . ARG A 1 276 ? -20.981 15.155 27.175 1.00 36.16 276 ARG A C 1
ATOM 2149 O O . ARG A 1 276 ? -21.574 16.218 27.051 1.00 36.16 276 ARG A O 1
ATOM 2156 N N . VAL A 1 277 ? -20.162 14.937 28.251 1.00 46.12 277 VAL A N 1
ATOM 2157 C CA . VAL A 1 277 ? -19.799 15.805 29.442 1.00 46.12 277 VAL A CA 1
ATOM 2158 C C . VAL A 1 277 ? -18.281 15.811 29.717 1.00 46.12 277 VAL A C 1
ATOM 2160 O O . VAL A 1 277 ? -17.651 14.792 29.463 1.00 46.12 277 VAL A O 1
ATOM 2163 N N . LEU A 1 278 ? -17.720 16.912 30.259 1.00 48.34 278 LEU A N 1
ATOM 2164 C CA . LEU A 1 278 ? -16.295 17.285 30.144 1.00 48.34 278 LEU A CA 1
ATOM 2165 C C . LEU A 1 278 ? -15.443 17.458 31.442 1.00 48.34 278 LEU A C 1
ATOM 2167 O O . LEU A 1 278 ? -14.259 17.731 31.290 1.00 48.34 278 LEU A O 1
ATOM 2171 N N . GLN A 1 279 ? -15.937 17.331 32.693 1.00 53.81 279 GLN A N 1
ATOM 2172 C CA . GLN A 1 279 ? -15.114 17.571 33.923 1.00 53.81 279 GLN A CA 1
ATOM 2173 C C . GLN A 1 279 ? -15.595 16.785 35.165 1.00 53.81 279 GLN A C 1
ATOM 2175 O O . GLN A 1 279 ? -16.796 16.545 35.223 1.00 53.81 279 GLN A O 1
ATOM 2180 N N . GLY A 1 280 ? -14.727 16.434 36.155 1.00 60.78 280 GLY A N 1
ATOM 2181 C CA . GLY A 1 280 ? -15.117 15.740 37.412 1.00 60.78 280 GLY A CA 1
ATOM 2182 C C . GLY A 1 280 ? -14.076 15.461 38.536 1.00 60.78 280 GLY A C 1
ATOM 2183 O O . GLY A 1 280 ? -12.876 15.474 38.300 1.00 60.78 280 GLY A O 1
ATOM 2184 N N . ARG A 1 281 ? -14.572 15.182 39.759 1.00 74.44 281 ARG A N 1
ATOM 2185 C CA . ARG A 1 281 ? -13.927 14.770 41.033 1.00 74.44 281 ARG A CA 1
ATOM 2186 C C . ARG A 1 281 ? -14.037 13.251 41.324 1.00 74.44 281 ARG A C 1
ATOM 2188 O O . ARG A 1 281 ? -15.021 12.634 40.920 1.00 74.44 281 ARG A O 1
ATOM 2195 N N . PRO A 1 282 ? -13.093 12.606 42.037 1.00 74.00 282 PRO A N 1
ATOM 2196 C CA . PRO A 1 282 ? -13.192 11.182 42.384 1.00 74.00 282 PRO A CA 1
ATOM 2197 C C . PRO A 1 282 ? -14.275 10.904 43.444 1.00 74.00 282 PRO A C 1
ATOM 2199 O O . PRO A 1 282 ? -14.462 11.678 44.377 1.00 74.00 282 PRO A O 1
ATOM 2202 N N . CYS A 1 283 ? -14.993 9.786 43.311 1.00 77.44 283 CYS A N 1
ATOM 2203 C CA . CYS A 1 283 ? -15.934 9.307 44.328 1.00 77.44 283 CYS A CA 1
ATOM 2204 C C . CYS A 1 283 ? -15.182 8.619 45.476 1.00 77.44 283 CYS A C 1
ATOM 2206 O O . CYS A 1 283 ? -14.436 7.680 45.225 1.00 77.44 283 CYS A O 1
ATOM 2208 N N . GLU A 1 284 ? -15.445 9.003 46.725 1.00 84.31 284 GLU A N 1
ATOM 2209 C CA . GLU A 1 284 ? -14.796 8.432 47.923 1.00 84.31 284 GLU A CA 1
ATOM 2210 C C . GLU A 1 284 ? -15.064 6.932 48.116 1.00 84.31 284 GLU A C 1
ATOM 2212 O O . GLU A 1 284 ? -14.282 6.222 48.735 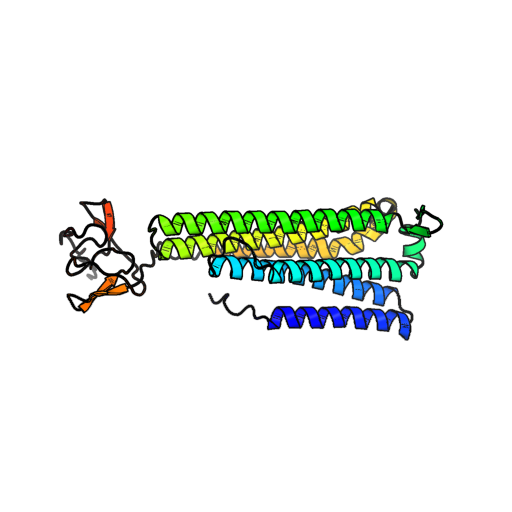1.00 84.31 284 GLU A O 1
ATOM 2217 N N . SER A 1 285 ? -16.166 6.425 47.560 1.00 82.44 285 SER A N 1
ATOM 2218 C CA . SER A 1 285 ? -16.588 5.044 47.785 1.00 82.44 285 SER A CA 1
ATOM 2219 C C . SER A 1 285 ? -16.051 4.063 46.736 1.00 82.44 285 SER A C 1
ATOM 2221 O O . SER A 1 285 ? -15.696 2.938 47.068 1.00 82.44 285 SER A O 1
ATOM 2223 N N . CYS A 1 286 ? -15.952 4.474 45.466 1.00 72.88 286 CYS A N 1
ATOM 2224 C CA . CYS A 1 286 ? -15.473 3.604 44.380 1.00 72.88 286 CYS A CA 1
ATOM 2225 C C . CYS A 1 286 ? -14.237 4.141 43.641 1.00 72.88 286 CYS A C 1
ATOM 2227 O O . CYS A 1 286 ? -13.837 3.560 42.635 1.00 72.88 286 CYS A O 1
ATOM 2229 N N . HIS A 1 287 ? -13.676 5.269 44.089 1.00 77.94 287 HIS A N 1
ATOM 2230 C CA . HIS A 1 287 ? -12.482 5.944 43.559 1.00 77.94 287 HIS A CA 1
ATOM 2231 C C . HIS A 1 287 ? -12.534 6.323 42.066 1.00 77.94 287 HIS A C 1
ATOM 2233 O O . HIS A 1 287 ? -11.526 6.709 41.478 1.00 77.94 287 HIS A O 1
ATOM 2239 N N . ARG A 1 288 ? -13.712 6.262 41.428 1.00 65.12 288 ARG A N 1
ATOM 2240 C CA . ARG A 1 288 ? -13.887 6.617 40.009 1.00 65.12 288 ARG A CA 1
ATOM 2241 C C . ARG A 1 288 ? -14.223 8.108 39.836 1.00 65.12 288 ARG A C 1
ATOM 2243 O O . ARG A 1 288 ? -14.976 8.646 40.654 1.00 65.12 288 ARG A O 1
ATOM 2250 N N . PRO A 1 289 ? -13.720 8.775 38.780 1.00 67.94 289 PRO A N 1
ATOM 2251 C CA . PRO A 1 289 ? -13.979 10.193 38.516 1.00 67.94 289 PRO A CA 1
ATOM 2252 C C . PRO A 1 289 ? -15.438 10.455 38.099 1.00 67.94 289 PRO A C 1
ATOM 2254 O O . PRO A 1 289 ? -16.003 9.724 37.293 1.00 67.94 289 PRO A O 1
ATOM 2257 N N . ASN A 1 290 ? -16.048 11.507 38.644 1.00 68.88 290 ASN A N 1
ATOM 2258 C CA . ASN A 1 290 ? -17.451 11.911 38.496 1.00 68.88 290 ASN A CA 1
ATOM 2259 C C . ASN A 1 290 ? -17.568 13.438 38.407 1.00 68.88 290 ASN A C 1
ATOM 2261 O O . ASN A 1 290 ? -16.871 14.102 39.154 1.00 68.88 290 ASN A O 1
ATOM 2265 N N . PRO A 1 291 ? -18.453 14.039 37.602 1.00 68.50 291 PRO A N 1
ATOM 2266 C CA . PRO A 1 291 ? -18.588 15.484 37.516 1.00 68.50 291 PRO A CA 1
ATOM 2267 C C . PRO A 1 291 ? -18.693 16.240 38.832 1.00 68.50 291 PRO A C 1
ATOM 2269 O O . PRO A 1 291 ? -19.275 15.761 39.803 1.00 68.50 291 PRO A O 1
ATOM 2272 N N . ILE A 1 292 ? -18.105 17.441 38.847 1.00 67.50 292 ILE A N 1
ATOM 2273 C CA . ILE A 1 292 ? -17.986 18.286 40.048 1.00 67.50 292 ILE A CA 1
ATOM 2274 C C . ILE A 1 292 ? -19.371 18.570 40.647 1.00 67.50 292 ILE A C 1
ATOM 2276 O O . ILE A 1 292 ? -19.524 18.566 41.864 1.00 67.50 292 ILE A O 1
ATOM 2280 N N . ASN A 1 293 ? -20.390 18.688 39.793 1.00 68.00 293 ASN A N 1
ATOM 2281 C CA . ASN A 1 293 ? -21.759 19.021 40.185 1.00 68.00 293 ASN A CA 1
ATOM 2282 C C . ASN A 1 293 ? -22.652 17.789 40.428 1.00 68.00 293 ASN A C 1
ATOM 2284 O O . ASN A 1 293 ? -23.868 17.928 40.546 1.00 68.00 293 ASN A O 1
ATOM 2288 N N . ASN A 1 294 ? -22.087 16.580 40.479 1.00 70.62 294 ASN A N 1
ATOM 2289 C CA . ASN A 1 294 ? -22.871 15.374 40.726 1.00 70.62 294 ASN A CA 1
ATOM 2290 C C . ASN A 1 294 ? -23.169 15.194 42.212 1.00 70.62 294 ASN A C 1
ATOM 2292 O O . ASN A 1 294 ? -22.253 15.187 43.044 1.00 70.62 294 ASN A O 1
ATOM 2296 N N . LYS A 1 295 ? -24.446 14.941 42.514 1.00 81.75 295 LYS A N 1
ATOM 2297 C CA . LYS A 1 295 ? -24.918 14.568 43.850 1.00 81.75 295 LYS A CA 1
ATOM 2298 C C . LYS A 1 295 ? -24.673 13.088 44.139 1.00 81.75 295 LYS A C 1
ATOM 2300 O O . LYS A 1 295 ? -24.406 12.733 45.281 1.0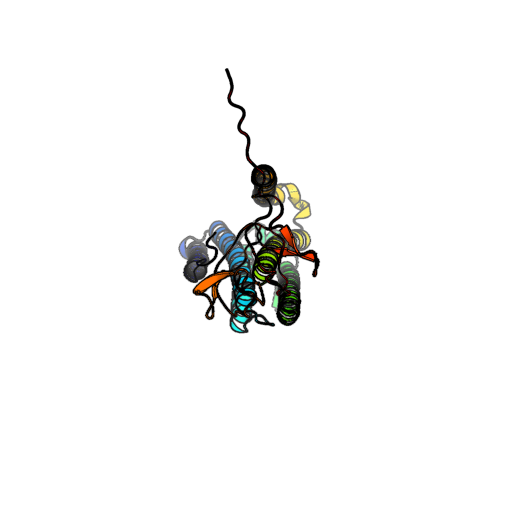0 81.75 295 LYS A O 1
ATOM 2305 N N . TYR A 1 296 ? -24.702 12.241 43.109 1.00 81.69 296 TYR A N 1
ATOM 2306 C CA . TYR A 1 296 ? -24.476 10.798 43.203 1.00 81.69 296 TYR A CA 1
ATOM 2307 C C . TYR A 1 296 ? -23.405 10.317 42.220 1.00 81.69 296 TYR A C 1
ATOM 2309 O O . TYR A 1 296 ? -23.229 10.860 41.129 1.00 81.69 296 TYR A O 1
ATOM 2317 N N . CYS A 1 297 ? -22.689 9.267 42.610 1.00 78.94 297 CYS A N 1
ATOM 2318 C CA . CYS A 1 297 ? -21.687 8.611 41.793 1.00 78.94 297 CYS A CA 1
ATOM 2319 C C . CYS A 1 297 ? -22.348 7.807 40.682 1.00 78.94 297 CYS A C 1
ATOM 2321 O O . CYS A 1 297 ? -23.109 6.875 40.933 1.00 78.94 297 CYS A O 1
ATOM 2323 N N . ARG A 1 298 ? -21.966 8.091 39.442 1.00 70.75 298 ARG A N 1
ATOM 2324 C CA . ARG A 1 298 ? -22.501 7.427 38.255 1.00 70.75 298 ARG A CA 1
ATOM 2325 C C . ARG A 1 298 ? -22.124 5.944 38.148 1.00 70.75 298 ARG A C 1
ATOM 2327 O O . ARG A 1 298 ? -22.701 5.231 37.337 1.00 70.75 298 ARG A O 1
ATOM 2334 N N . PHE A 1 299 ? -21.146 5.469 38.925 1.00 71.69 299 PHE A N 1
ATOM 2335 C CA . PHE A 1 299 ? -20.641 4.090 38.854 1.00 71.69 299 PHE A CA 1
ATOM 2336 C C . PHE A 1 299 ? -21.124 3.192 39.991 1.00 71.69 299 PHE A C 1
ATOM 2338 O O . PHE A 1 299 ? -21.333 2.006 39.758 1.00 71.69 299 PHE A O 1
ATOM 2345 N N . CYS A 1 300 ? -21.301 3.737 41.197 1.00 74.81 300 CYS A N 1
ATOM 2346 C CA . CYS A 1 300 ? -21.737 2.966 42.366 1.00 74.81 300 CYS A CA 1
ATOM 2347 C C . CYS A 1 300 ? -23.034 3.473 43.011 1.00 74.81 300 CYS A C 1
ATOM 2349 O O . CYS A 1 300 ? -23.512 2.841 43.942 1.00 74.81 300 CYS A O 1
ATOM 2351 N N . GLY A 1 301 ? -23.593 4.600 42.557 1.00 74.12 301 GLY A N 1
ATOM 2352 C CA . GLY A 1 301 ? -24.827 5.175 43.100 1.00 74.12 301 GLY A CA 1
ATOM 2353 C C . GLY A 1 301 ? -24.661 5.937 44.419 1.00 74.12 301 GLY A C 1
ATOM 2354 O O . GLY A 1 301 ? -25.597 6.608 44.840 1.00 74.12 301 GLY A O 1
ATOM 2355 N N . ASN A 1 302 ? -23.484 5.900 45.056 1.00 83.00 302 ASN A N 1
ATOM 2356 C CA . ASN A 1 302 ? -23.267 6.552 46.353 1.00 83.00 302 ASN A CA 1
ATOM 2357 C C . ASN A 1 302 ? -23.230 8.075 46.244 1.00 83.00 302 ASN A C 1
ATOM 2359 O O . ASN A 1 302 ? -22.708 8.631 45.278 1.00 83.00 302 ASN A O 1
ATOM 2363 N N . GLN A 1 303 ? -23.767 8.754 47.254 1.00 85.12 303 GLN A N 1
ATOM 2364 C CA . GLN A 1 303 ? -23.804 10.210 47.307 1.00 85.12 303 GLN A CA 1
ATOM 2365 C C . GLN A 1 303 ? -22.378 10.782 47.392 1.00 85.12 303 GLN A C 1
ATOM 2367 O O . GLN A 1 303 ? -21.549 10.278 48.146 1.00 85.12 303 GLN A O 1
ATOM 2372 N N . ILE A 1 304 ? -22.080 11.820 46.610 1.00 79.06 304 ILE A N 1
ATOM 2373 C CA . ILE A 1 304 ? -20.787 12.510 46.635 1.00 79.06 304 ILE A CA 1
ATOM 2374 C C . ILE A 1 304 ? -20.993 13.839 47.372 1.00 79.06 304 ILE A C 1
ATOM 2376 O O . ILE A 1 304 ? -21.746 14.698 46.914 1.00 79.06 304 ILE A O 1
ATOM 2380 N N . GLY A 1 305 ? -20.366 13.992 48.542 1.00 67.50 305 GLY A N 1
ATOM 2381 C CA . GLY A 1 305 ? -20.621 15.100 49.471 1.00 67.50 305 GLY A CA 1
ATOM 2382 C C . GLY A 1 305 ? -20.349 16.488 48.881 1.00 67.50 305 GLY A C 1
ATOM 2383 O O . GLY A 1 305 ? -19.442 16.670 48.083 1.00 67.50 305 GLY A O 1
ATOM 2384 N N . GLU A 1 306 ? -21.124 17.496 49.270 1.00 56.91 306 GLU A N 1
ATOM 2385 C CA . GLU A 1 306 ? -21.152 18.851 48.686 1.00 56.91 306 GLU A CA 1
ATOM 2386 C C . GLU A 1 306 ? -20.055 19.795 49.230 1.00 56.91 306 GLU A C 1
ATOM 2388 O O . GLU A 1 306 ? -20.248 21.005 49.337 1.00 56.91 306 GLU A O 1
ATOM 2393 N N . LYS A 1 307 ? -18.891 19.271 49.633 1.00 48.78 307 LYS A N 1
ATOM 2394 C CA . LYS A 1 307 ? -17.859 20.111 50.255 1.00 48.78 307 LYS A CA 1
ATOM 2395 C C . LYS A 1 307 ? -16.962 20.784 49.209 1.00 48.78 307 LYS A C 1
ATOM 2397 O O . LYS A 1 307 ? -16.065 20.164 48.644 1.00 48.78 307 LYS A O 1
ATOM 2402 N N . SER A 1 308 ? -17.236 22.082 49.048 1.00 37.78 308 SER A N 1
ATOM 2403 C CA . SER A 1 308 ? -16.378 23.153 48.523 1.00 37.78 308 SER A CA 1
ATOM 2404 C C . SER A 1 308 ? -16.381 23.365 47.006 1.00 37.78 308 SER A C 1
ATOM 2406 O O . SER A 1 308 ? -15.426 23.048 46.302 1.00 37.78 308 SER A O 1
ATOM 2408 N N . ALA A 1 309 ? -17.427 24.044 46.524 1.00 37.53 309 ALA A N 1
ATOM 2409 C CA . ALA A 1 309 ? -17.271 24.979 45.415 1.00 37.53 309 ALA A CA 1
ATOM 2410 C C . ALA A 1 309 ? -16.208 26.018 45.812 1.00 37.53 309 ALA A C 1
ATOM 2412 O O . ALA A 1 309 ? -16.379 26.755 46.785 1.00 37.53 309 ALA A O 1
ATOM 2413 N N . VAL A 1 310 ? -15.087 26.038 45.094 1.00 35.50 310 VAL A N 1
ATOM 2414 C CA . VAL A 1 310 ? -14.055 27.068 45.229 1.00 35.50 310 VAL A CA 1
ATOM 2415 C C . VAL A 1 310 ? -14.710 28.420 44.934 1.00 35.50 310 VAL A C 1
ATOM 2417 O O . VAL A 1 310 ? -15.143 28.676 43.811 1.00 35.50 310 VAL A O 1
ATOM 2420 N N . LYS A 1 311 ? -14.822 29.276 45.958 1.00 32.72 311 LYS A N 1
ATOM 2421 C CA . LYS A 1 311 ? -15.100 30.705 45.788 1.00 32.72 311 LYS A CA 1
ATOM 2422 C C . LYS A 1 311 ? -13.958 31.287 44.954 1.00 32.72 311 LYS A C 1
ATOM 2424 O O . LYS A 1 311 ? -12.834 31.370 45.435 1.00 32.72 311 LYS A O 1
ATOM 2429 N N . ASN A 1 312 ? -14.254 31.695 43.724 1.00 36.38 312 ASN A N 1
ATOM 2430 C CA . ASN A 1 312 ? -13.410 32.635 42.997 1.00 36.38 312 ASN A CA 1
ATOM 2431 C C . ASN A 1 312 ? -13.511 33.993 43.701 1.00 36.38 312 ASN A C 1
ATOM 2433 O O . ASN A 1 312 ? -14.485 34.717 43.504 1.00 36.38 312 ASN A O 1
ATOM 2437 N N . THR A 1 313 ? -12.528 34.341 44.526 1.00 34.12 313 THR A N 1
ATOM 2438 C CA . THR A 1 313 ? -12.227 35.741 44.833 1.00 34.12 313 THR A CA 1
ATOM 2439 C C . THR A 1 313 ? -11.313 36.267 43.733 1.00 34.12 313 THR A C 1
ATOM 2441 O O . THR A 1 313 ? -10.123 35.969 43.687 1.00 34.12 313 THR A O 1
ATOM 2444 N N . GLN A 1 314 ? -11.911 37.003 42.796 1.00 37.25 314 GLN A N 1
ATOM 2445 C CA . GLN A 1 314 ? -11.208 38.030 42.039 1.00 37.25 314 GLN A CA 1
ATOM 2446 C C . GLN A 1 314 ? -11.024 39.220 42.981 1.00 37.25 314 GLN A C 1
ATOM 2448 O O . GLN A 1 314 ? -11.966 39.977 43.202 1.00 37.25 314 GLN A O 1
ATOM 2453 N N . ASP A 1 315 ? -9.824 39.370 43.532 1.00 39.47 315 ASP A N 1
ATOM 2454 C CA . ASP A 1 315 ? -9.389 40.638 44.105 1.00 39.47 315 ASP A CA 1
ATOM 2455 C C . ASP A 1 315 ? -8.996 41.561 42.945 1.00 39.47 315 ASP A C 1
ATOM 2457 O O . ASP A 1 315 ? -7.886 41.516 42.417 1.00 39.47 315 ASP A O 1
ATOM 2461 N N . ALA A 1 316 ? -9.961 42.368 42.508 1.00 37.78 316 ALA A N 1
ATOM 2462 C CA . ALA A 1 316 ? -9.703 43.655 41.885 1.00 37.78 316 ALA A CA 1
ATOM 2463 C C . ALA A 1 316 ? -9.949 44.716 42.961 1.00 37.78 316 ALA A C 1
ATOM 2465 O O . ALA A 1 316 ? -11.090 44.960 43.353 1.00 37.78 316 ALA A O 1
ATOM 2466 N N . GLY A 1 317 ? -8.870 45.312 43.456 1.00 36.25 317 GLY A N 1
ATOM 2467 C CA . GLY A 1 317 ? -8.904 46.384 44.438 1.00 36.25 317 GLY A CA 1
ATOM 2468 C C . GLY A 1 317 ? -7.729 47.324 44.220 1.00 36.25 317 GLY A C 1
ATOM 2469 O O . GLY A 1 317 ? -6.623 46.988 44.623 1.00 36.25 317 GLY A O 1
ATOM 2470 N N . THR A 1 318 ? -8.048 48.452 43.570 1.00 38.81 318 THR A N 1
ATOM 2471 C CA . THR A 1 318 ? -7.479 49.812 43.723 1.00 38.81 318 THR A CA 1
ATOM 2472 C C . THR A 1 318 ? -5.971 50.003 43.653 1.00 38.81 318 THR A C 1
ATOM 2474 O O . THR A 1 318 ? -5.276 49.614 44.614 1.00 38.81 318 THR A O 1
#

Sequence (318 aa):
MGYGKFSFSALVLTLIANFGFIGISLTFFFTYAWPEAAMLALVGSFLATVFLWILATNHGVIQTLHKGRDKISRYHILLNTIIALSIFVALLGILWIGDSIAWWRVRLNQQVYVLWGITIPSVLTTLAAAFFSSILILTWSVSKNVSKTARNFKENLAENLNPGKIIEQRETKITEIMTSVGWQGIFFILLIAITLIFASDLSVYAPQGMLIIIPFAIGAVSNIAVRSIRRKLKLSEEPATAFYDLLVKCPSCGSKTAQGGTFCENCGVRVIEGTRVLQGRPCESCHRPNPINNKYCRFCGNQIGEKSAVKNTQDAGT

Nearest PDB structures (foldseek):
  7uwa-assembly1_c  TM=3.130E-01  e=4.195E+00  Citrus x limon
  7fda-assembly1_T  TM=2.696E-01  e=3.784E+00  Saccharomyces cerevisiae S288C
  6h7w-assembly1_B  TM=1.904E-01  e=6.016E+00  Thermochaetoides thermophila DSM 1495